Protein 5VGB (pdb70)

Sequence (225 aa):
AAEIEKRQEENRKDREKAAAKFREYFPNFVGEPKSKKDILKLRRLYEQQHGKCCLYSGKKEINLGRLNEKGYVEIDHALPFSRTWDDSFNNKVLVLGSEENQNKGNQTPYEYFNGKDNSREWQEFKARVEETSRFPRSSKKQRILLQANKTYKIGKNAGYDGCGLCLAAISENEAIKVKYLRDICPDYDGDDKKAEDWLRWGTDSRVKAAALLEMEEQQYAYTSVGMASCWEEFVEEL

Nearest PDB structures (foldseek):
  5vgb-assembly1_A  TM=1.007E+00  e=1.551E-25  Neisseria meningitidis
  6je4-assembly3_K  TM=9.082E-01  e=2.690E-21  Neisseria meningitidis 8013
  6je4-assembly4_O  TM=9.057E-01  e=3.422E-21  Neisseria meningitidis 8013
  6j9n-assembly1_A  TM=8.783E-01  e=8.974E-21  Neisseria meningitidis
  8hnt-assembly1_A  TM=9.310E-01  e=1.316E-17  Haemophilus parainfluenzae

B-factor: mean 30.35, std 19.1, range [12.03, 138.02]

Structure (mmCIF, N/CA/C/O backbone):
data_5VGB
#
_entry.id   5VGB
#
_cell.length_a   46.164
_cell.length_b   60.487
_cell.length_c   77.320
_cell.angle_alpha   90.000
_cell.angle_beta   90.000
_cell.angle_gamma   90.000
#
_symmetry.space_group_name_H-M   'P 21 21 21'
#
loop_
_entity.id
_entity.type
_entity.pdbx_description
1 polymer 'CRISPR-associated endonuclease Cas9'
2 polymer 'Anti-CRISPR protein (AcrIIC1)'
3 non-polymer GLYCEROL
4 non-polymer 'SULFATE ION'
5 water water
#
loop_
_atom_site.group_PDB
_atom_site.id
_atom_site.type_symbol
_atom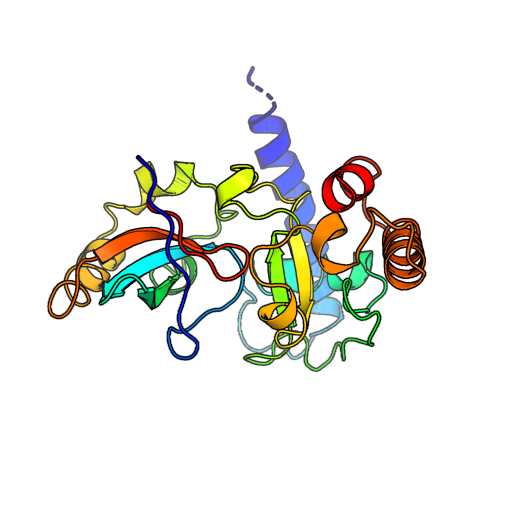_site.label_atom_id
_atom_site.label_alt_id
_atom_site.label_comp_id
_atom_site.label_asym_id
_atom_site.label_entity_id
_atom_site.label_seq_id
_atom_site.pdbx_PDB_ins_code
_atom_site.Cartn_x
_atom_site.Cartn_y
_atom_site.Cartn_z
_atom_site.occupancy
_atom_site.B_iso_or_equiv
_atom_site.auth_seq_id
_atom_site.auth_comp_id
_atom_site.auth_asym_id
_atom_site.auth_atom_id
_atom_site.pdbx_PDB_model_num
ATOM 1 N N . ALA A 1 2 ? 14.469 5.041 2.468 1.00 35.34 2 ALA A N 1
ATOM 2 C CA . ALA A 1 2 ? 15.915 5.213 2.508 1.00 53.12 2 ALA A CA 1
ATOM 3 C C . ALA A 1 2 ? 16.273 6.202 3.598 1.00 82.66 2 ALA A C 1
ATOM 4 O O . ALA A 1 2 ? 15.479 7.079 3.937 1.00 52.42 2 ALA A O 1
ATOM 6 N N . ALA A 1 3 ? 17.477 6.058 4.136 1.00 64.01 3 ALA A N 1
ATOM 7 C CA . ALA A 1 3 ? 17.915 6.857 5.275 1.00 97.98 3 ALA A CA 1
ATOM 8 C C . ALA A 1 3 ? 17.697 8.339 5.075 1.00 84.43 3 ALA A C 1
ATOM 9 O O . ALA A 1 3 ? 18.633 9.132 5.131 1.00 50.46 3 ALA A O 1
ATOM 11 N N . GLU A 1 5 ? 17.178 10.356 8.249 1.00 52.91 5 GLU A N 1
ATOM 12 C CA . GLU A 1 5 ? 17.362 11.764 8.616 1.00 50.00 5 GLU A CA 1
ATOM 13 C C . GLU A 1 5 ? 18.643 12.363 8.007 1.00 93.97 5 GLU A C 1
ATOM 14 O O . GLU A 1 5 ? 18.705 13.574 7.791 1.00 91.61 5 GLU A O 1
ATOM 20 N N . ILE A 1 6 ? 19.646 11.524 7.706 1.00 77.03 6 ILE A N 1
ATOM 21 C CA . ILE A 1 6 ? 20.906 12.043 7.164 1.00 59.09 6 ILE A CA 1
ATOM 22 C C . ILE A 1 6 ? 20.697 12.653 5.785 1.00 86.25 6 ILE A C 1
ATOM 23 O O . ILE A 1 6 ? 21.161 13.766 5.505 1.00 73.52 6 ILE A O 1
ATOM 28 N N . GLU A 1 7 ? 20.035 11.914 4.891 1.00 110.78 7 GLU A N 1
ATOM 29 C CA . GLU A 1 7 ? 19.765 12.424 3.551 1.00 117.31 7 GLU A CA 1
ATOM 30 C C . GLU A 1 7 ? 19.018 13.750 3.622 1.00 105.02 7 GLU A C 1
ATOM 31 O O . GLU A 1 7 ? 19.415 14.732 2.993 1.00 103.38 7 GLU A O 1
ATOM 37 N N . LYS A 1 8 ? 17.955 13.806 4.420 1.00 95.56 8 LYS A N 1
ATOM 38 C CA . LYS A 1 8 ? 17.220 15.055 4.612 1.00 66.59 8 LYS A CA 1
ATOM 39 C C . LYS A 1 8 ? 18.123 16.131 5.191 1.00 75.85 8 LYS A C 1
ATOM 40 O O . LYS A 1 8 ? 18.116 17.271 4.721 1.00 61.56 8 LYS A O 1
ATOM 46 N N . ARG A 1 9 ? 18.932 15.782 6.196 1.00 88.94 9 ARG A N 1
ATOM 47 C CA . ARG A 1 9 ? 19.901 16.738 6.725 1.00 86.13 9 ARG A CA 1
ATOM 48 C C . ARG A 1 9 ? 20.821 17.244 5.619 1.00 77.51 9 ARG A C 1
ATOM 49 O O . ARG A 1 9 ? 20.848 18.440 5.320 1.00 82.60 9 ARG A O 1
ATOM 57 N N . GLN A 1 10 ? 21.557 16.331 4.972 1.00 70.67 10 GLN A N 1
ATOM 58 C CA . GLN A 1 10 ? 22.496 16.720 3.919 1.00 37.00 10 GLN A CA 1
ATOM 59 C C . GLN A 1 10 ? 21.815 17.522 2.809 1.00 89.45 10 GLN A C 1
ATOM 60 O O . GLN A 1 10 ? 22.398 18.477 2.282 1.00 81.39 10 GLN A O 1
ATOM 66 N N . GLU A 1 11 ? 20.587 17.149 2.437 1.00 109.07 11 GLU A N 1
ATOM 67 C CA . GLU A 1 11 ? 19.879 17.857 1.370 1.00 72.41 11 GLU A CA 1
ATOM 68 C C . GLU A 1 11 ? 19.348 19.206 1.844 1.00 96.44 11 GLU A C 1
ATOM 69 O O . GLU A 1 11 ? 19.592 20.238 1.211 1.00 85.24 11 GLU A O 1
ATOM 75 N N . GLU A 1 12 ? 18.587 19.212 2.943 1.00 107.68 12 GLU A N 1
ATOM 76 C CA . GLU A 1 12 ? 18.113 20.477 3.497 1.00 68.03 12 GLU A CA 1
ATOM 77 C C . GLU A 1 12 ? 19.282 21.368 3.890 1.00 94.35 12 GLU A C 1
ATOM 78 O O . GLU A 1 12 ? 19.221 22.592 3.726 1.00 74.85 12 GLU A O 1
ATOM 84 N N . ASN A 1 13 ? 20.357 20.773 4.422 1.00 58.65 13 ASN A N 1
ATOM 85 C CA . ASN A 1 13 ? 21.544 21.566 4.725 1.00 95.89 13 ASN A CA 1
ATOM 86 C C . ASN A 1 13 ? 22.202 22.072 3.454 1.00 104.78 13 ASN A C 1
ATOM 87 O O . ASN A 1 13 ? 22.711 23.197 3.425 1.00 80.70 13 ASN A O 1
ATOM 92 N N . ARG A 1 14 ? 22.210 21.265 2.391 1.00 83.04 14 ARG A N 1
ATOM 93 C CA . ARG A 1 14 ? 22.485 21.844 1.085 1.00 57.26 14 ARG A CA 1
ATOM 94 C C . ARG A 1 14 ? 21.535 23.010 0.858 1.00 82.39 14 ARG A C 1
ATOM 95 O O . ARG A 1 14 ? 21.964 24.160 0.760 1.00 73.65 14 ARG A O 1
ATOM 103 N N . LYS A 1 15 ? 20.228 22.743 0.916 1.00 92.59 15 LYS A N 1
ATOM 104 C CA . LYS A 1 15 ? 19.206 23.761 0.678 1.00 82.14 15 LYS A CA 1
ATOM 105 C C . LYS A 1 15 ? 19.071 24.808 1.786 1.00 92.59 15 LYS A C 1
ATOM 106 O O . LYS A 1 15 ? 17.985 25.362 1.990 1.00 95.46 15 LYS A O 1
ATOM 112 N N . ASP A 1 16 ? 20.158 25.106 2.495 1.00 92.27 16 ASP A N 1
ATOM 113 C CA . ASP A 1 16 ? 20.217 26.285 3.352 1.00 38.12 16 ASP A CA 1
ATOM 114 C C . ASP A 1 16 ? 21.480 27.104 3.123 1.00 77.76 16 ASP A C 1
ATOM 115 O O . ASP A 1 16 ? 21.523 28.272 3.530 1.00 46.92 16 ASP A O 1
ATOM 120 N N . ARG A 1 17 ? 22.492 26.546 2.456 1.00 44.30 17 ARG A N 1
ATOM 121 C CA . ARG A 1 17 ? 23.749 27.252 2.234 1.00 85.81 17 ARG A CA 1
ATOM 122 C C . ARG A 1 17 ? 23.712 28.197 1.032 1.00 70.77 17 ARG A C 1
ATOM 123 O O . ARG A 1 17 ? 24.324 29.266 1.081 1.00 53.15 17 ARG A O 1
ATOM 131 N N . GLU A 1 18 ? 23.035 27.828 -0.060 1.00 70.70 18 GLU A N 1
ATOM 132 C CA . GLU A 1 18 ? 22.829 28.787 -1.147 1.00 70.25 18 GLU A CA 1
ATOM 133 C C . GLU A 1 18 ? 22.056 29.997 -0.644 1.00 66.56 18 GLU A C 1
ATOM 134 O O . GLU A 1 18 ? 22.341 31.133 -1.039 1.00 66.27 18 GLU A O 1
ATOM 140 N N . LYS A 1 19 ? 21.069 29.773 0.231 1.00 63.16 19 LYS A N 1
ATOM 141 C CA . LYS A 1 19 ? 20.308 30.879 0.798 1.00 59.54 19 LYS A CA 1
ATOM 142 C C . LYS A 1 19 ? 21.226 31.803 1.580 1.00 55.41 19 LYS A C 1
ATOM 143 O O . LYS A 1 19 ? 21.192 33.025 1.406 1.00 55.58 19 LYS A O 1
ATOM 149 N N . ALA A 1 20 ? 22.071 31.229 2.437 1.00 50.34 20 ALA A N 1
ATOM 150 C CA . ALA A 1 20 ? 22.987 32.044 3.224 1.00 46.77 20 ALA A CA 1
ATOM 151 C C . ALA A 1 20 ? 24.127 32.598 2.373 1.00 44.75 20 ALA A C 1
ATOM 152 O O . ALA A 1 20 ? 24.607 33.708 2.634 1.00 43.40 20 ALA A O 1
ATOM 154 N N . ALA A 1 21 ? 24.568 31.855 1.352 1.00 43.42 21 ALA A N 1
ATOM 155 C CA . ALA A 1 21 ? 25.572 32.391 0.438 1.00 42.37 21 ALA A CA 1
ATOM 156 C C . ALA A 1 21 ? 25.016 33.572 -0.341 1.00 41.75 21 ALA A C 1
ATOM 157 O O . ALA A 1 21 ? 25.733 34.543 -0.613 1.00 41.07 21 ALA A O 1
ATOM 159 N N . ALA A 1 22 ? 23.736 33.505 -0.709 1.00 41.38 22 ALA A N 1
ATOM 160 C CA . ALA A 1 22 ? 23.123 34.593 -1.461 1.00 41.26 22 ALA A CA 1
ATOM 161 C C . ALA A 1 22 ? 23.030 35.861 -0.623 1.00 42.24 22 ALA A C 1
ATOM 162 O O . ALA A 1 22 ? 23.222 36.968 -1.141 1.00 41.68 22 ALA A O 1
ATOM 164 N N . LYS A 1 23 ? 22.741 35.722 0.673 1.00 42.42 23 LYS A N 1
ATOM 165 C CA . LYS A 1 23 ? 22.693 36.889 1.545 1.00 43.95 23 LYS A CA 1
ATOM 166 C C . LYS A 1 23 ? 24.082 37.461 1.781 1.00 41.77 23 LYS A C 1
ATOM 167 O O . LYS A 1 23 ? 24.241 38.682 1.909 1.00 41.90 23 LYS A O 1
ATOM 173 N N . PHE A 1 24 ? 25.100 36.597 1.851 1.00 37.69 24 PHE A N 1
ATOM 174 C CA . PHE A 1 24 ? 26.456 37.093 2.064 1.00 37.92 24 PHE A CA 1
ATOM 175 C C . PHE A 1 24 ? 26.900 37.977 0.910 1.00 40.82 24 PHE A C 1
ATOM 176 O O . PHE A 1 24 ? 27.501 39.038 1.127 1.00 40.50 24 PHE A O 1
ATOM 184 N N . ARG A 1 25 ? 26.604 37.558 -0.323 1.00 42.17 25 ARG A N 1
ATOM 185 C CA . ARG A 1 25 ? 26.894 38.390 -1.485 1.00 45.17 25 ARG A CA 1
ATOM 186 C C . ARG A 1 25 ? 26.152 39.716 -1.407 1.00 47.78 25 ARG A C 1
ATOM 187 O O . ARG A 1 25 ? 26.678 40.755 -1.819 1.00 49.32 25 ARG A O 1
ATOM 195 N N . GLU A 1 26 ? 24.926 39.698 -0.883 1.00 48.38 26 GLU A N 1
ATOM 196 C CA . GLU A 1 26 ? 24.141 40.923 -0.784 1.00 49.64 26 GLU A CA 1
ATOM 197 C C . GLU A 1 26 ? 24.774 41.908 0.192 1.00 48.46 26 GLU A C 1
ATOM 198 O O . GLU A 1 26 ? 24.903 43.100 -0.110 1.00 47.43 26 GLU A O 1
ATOM 204 N N . TYR A 1 27 ? 25.188 41.427 1.367 1.00 47.33 27 TYR A N 1
ATOM 205 C CA . TYR A 1 27 ? 25.725 42.315 2.390 1.00 47.22 27 TYR A CA 1
ATOM 206 C C . TYR A 1 27 ? 27.212 42.599 2.238 1.00 45.75 27 TYR A C 1
ATOM 207 O O . TYR A 1 27 ? 27.691 43.610 2.762 1.00 46.77 27 TYR A O 1
ATOM 216 N N . PHE A 1 28 ? 27.951 41.754 1.530 1.00 43.39 28 PHE A N 1
ATOM 217 C CA . PHE A 1 28 ? 29.367 41.992 1.255 1.00 42.04 28 PHE A CA 1
ATOM 218 C C . PHE A 1 28 ? 29.618 41.911 -0.248 1.00 46.18 28 PHE A C 1
ATOM 219 O O . PHE A 1 28 ? 30.347 41.038 -0.725 1.00 46.10 28 PHE A O 1
ATOM 227 N N . PRO A 1 29 ? 29.019 42.821 -1.030 1.00 50.55 29 PRO A N 1
ATOM 228 C CA . PRO A 1 29 ? 29.180 42.756 -2.491 1.00 52.84 29 PRO A CA 1
ATOM 229 C C . PRO A 1 29 ? 30.568 43.133 -2.968 1.00 54.13 29 PRO A C 1
ATOM 230 O O . PRO A 1 29 ? 30.868 42.941 -4.155 1.00 54.84 29 PRO A O 1
ATOM 234 N N . ASN A 1 30 ? 31.418 43.671 -2.095 1.00 54.45 30 ASN A N 1
ATOM 235 C CA . ASN A 1 30 ? 32.814 43.922 -2.424 1.00 54.15 30 ASN A CA 1
ATOM 236 C C . ASN A 1 30 ? 33.756 42.959 -1.716 1.00 51.54 30 ASN A C 1
ATOM 237 O O . ASN A 1 30 ? 34.965 43.211 -1.670 1.00 49.95 30 ASN A O 1
ATOM 242 N N . PHE A 1 31 ? 33.231 41.872 -1.153 1.00 50.29 31 PHE A N 1
ATOM 243 C CA . PHE A 1 31 ? 34.085 40.844 -0.575 1.00 49.58 31 PHE A CA 1
ATOM 244 C C . PHE A 1 31 ? 35.056 40.330 -1.631 1.00 49.23 31 PHE A C 1
ATOM 245 O O . PHE A 1 31 ? 34.690 40.142 -2.792 1.00 49.69 31 PHE A O 1
ATOM 253 N N . VAL A 1 32 ? 36.304 40.116 -1.225 1.00 49.18 32 VAL A N 1
ATOM 254 C CA . VAL A 1 32 ? 37.362 39.666 -2.125 1.00 50.65 32 VAL A CA 1
ATOM 255 C C . VAL A 1 32 ? 37.509 38.157 -1.983 1.00 49.81 32 VAL A C 1
ATOM 256 O O . VAL A 1 32 ? 37.651 37.642 -0.867 1.00 50.74 32 VAL A O 1
ATOM 260 N N . GLY A 1 33 ? 37.456 37.446 -3.107 1.00 48.77 33 GLY A N 1
ATOM 261 C CA . GLY A 1 33 ? 37.545 35.998 -3.092 1.00 47.91 33 GLY A CA 1
ATOM 262 C C . GLY A 1 33 ? 36.198 35.338 -2.846 1.00 47.18 33 GLY A C 1
ATOM 263 O O . GLY A 1 33 ? 35.135 35.956 -2.960 1.00 47.01 33 GLY A O 1
ATOM 264 N N . GLU A 1 34 ? 36.252 34.048 -2.510 1.00 46.81 34 GLU A N 1
ATOM 265 C CA . GLU A 1 34 ? 35.055 33.300 -2.161 1.00 47.27 34 GLU A CA 1
ATOM 266 C C . GLU A 1 34 ? 34.968 33.160 -0.656 1.00 45.60 34 GLU A C 1
ATOM 267 O O . GLU A 1 34 ? 35.946 32.744 -0.021 1.00 43.74 34 GLU A O 1
ATOM 273 N N . PRO A 1 35 ? 33.822 33.473 -0.060 1.00 44.41 35 PRO A N 1
ATOM 274 C CA . PRO A 1 35 ? 33.660 33.256 1.379 1.00 44.88 35 PRO A CA 1
ATOM 275 C C . PRO A 1 35 ? 33.641 31.770 1.695 1.00 45.97 35 PRO A C 1
ATOM 276 O O . PRO A 1 35 ? 33.255 30.940 0.869 1.00 46.08 35 PRO A O 1
ATOM 280 N N . LYS A 1 36 ? 34.089 31.440 2.900 1.00 47.45 36 LYS A N 1
ATOM 281 C CA . LYS A 1 36 ? 34.072 30.067 3.379 1.00 47.55 36 LYS A CA 1
ATOM 282 C C . LYS A 1 36 ? 32.849 29.838 4.256 1.00 45.82 36 LYS A C 1
ATOM 283 O O . LYS A 1 36 ? 32.101 30.764 4.576 1.00 45.03 36 LYS A O 1
ATOM 289 N N . SER A 1 37 ? 32.651 28.575 4.642 1.00 44.65 37 SER A N 1
ATOM 290 C CA . SER A 1 37 ? 31.439 28.205 5.370 1.00 44.58 37 SER A CA 1
ATOM 291 C C . SER A 1 37 ? 31.328 28.953 6.696 1.00 40.03 37 SER A C 1
ATOM 292 O O . SER A 1 37 ? 30.226 29.329 7.118 1.00 40.01 37 SER A O 1
ATOM 295 N N . LYS A 1 38 ? 32.460 29.181 7.367 1.00 35.59 38 LYS A N 1
ATOM 296 C CA A LYS A 1 38 ? 32.432 29.904 8.634 0.65 33.70 38 LYS A CA 1
ATOM 297 C CA B LYS A 1 38 ? 32.440 29.908 8.631 0.35 34.00 38 LYS A CA 1
ATOM 298 C C . LYS A 1 38 ? 31.934 31.333 8.442 1.00 32.21 38 LYS A C 1
ATOM 299 O O . LYS A 1 38 ? 31.170 31.848 9.268 1.00 28.33 38 LYS A O 1
ATOM 310 N N . ASP A 1 39 ? 32.355 31.990 7.359 1.00 31.59 39 ASP A N 1
ATOM 311 C CA . ASP A 1 39 ? 31.866 33.339 7.081 1.00 31.90 39 ASP A CA 1
ATOM 312 C C . ASP A 1 39 ? 30.369 33.325 6.814 1.00 30.77 39 ASP A C 1
ATOM 313 O O . ASP A 1 39 ? 29.625 34.183 7.311 1.00 28.57 39 ASP A O 1
ATOM 318 N N . ILE A 1 40 ? 29.915 32.349 6.028 1.00 31.02 40 ILE A N 1
ATOM 319 C CA . ILE A 1 40 ? 28.503 32.226 5.692 1.00 30.92 40 ILE A CA 1
ATOM 320 C C . ILE A 1 40 ? 27.677 32.006 6.948 1.00 28.73 40 ILE A C 1
ATOM 321 O O . ILE A 1 40 ? 26.616 32.621 7.138 1.00 28.13 40 ILE A O 1
ATOM 326 N N . LEU A 1 41 ? 28.156 31.127 7.830 1.00 26.41 41 LEU A N 1
ATOM 327 C CA . LEU A 1 41 ? 27.408 30.793 9.034 1.00 26.01 41 LEU A CA 1
ATOM 328 C C . LEU A 1 41 ? 27.417 31.935 10.037 1.00 21.44 41 LEU A C 1
ATOM 329 O O . LEU A 1 41 ? 26.428 32.133 10.753 1.00 20.81 41 LEU A O 1
ATOM 334 N N . LYS A 1 42 ? 28.521 32.681 10.121 1.00 20.31 42 LYS A N 1
ATOM 335 C CA . LYS A 1 42 ? 28.519 33.868 10.968 1.00 17.83 42 LYS A CA 1
ATOM 336 C C . LYS A 1 42 ? 27.375 34.800 10.587 1.00 17.63 42 LYS A C 1
ATOM 337 O O . LYS A 1 42 ? 26.677 35.322 11.461 1.00 17.94 42 LYS A O 1
ATOM 343 N N . LEU A 1 43 ? 27.146 34.995 9.284 1.00 17.05 43 LEU A N 1
ATOM 344 C CA . LEU A 1 43 ? 26.075 35.893 8.853 1.00 17.72 43 LEU A CA 1
ATOM 345 C C . LEU A 1 43 ? 24.697 35.323 9.184 1.00 18.57 43 LEU A C 1
ATOM 346 O O . LEU A 1 43 ? 23.795 36.060 9.595 1.00 18.92 43 LEU A O 1
ATOM 351 N N A ARG A 1 44 ? 24.516 34.015 8.997 0.58 18.77 44 ARG A N 1
ATOM 352 N N B ARG A 1 44 ? 24.515 34.011 9.017 0.42 19.66 44 ARG A N 1
ATOM 353 C CA A ARG A 1 44 ? 23.250 33.378 9.350 0.58 19.58 44 ARG A CA 1
ATOM 354 C CA B ARG A 1 44 ? 23.227 33.406 9.351 0.42 20.87 44 ARG A CA 1
ATOM 355 C C A ARG A 1 44 ? 22.911 33.598 10.820 0.58 18.10 44 ARG A C 1
ATOM 356 C C B ARG A 1 44 ? 22.898 33.578 10.830 0.42 18.93 44 ARG A C 1
ATOM 357 O O A ARG A 1 44 ? 21.779 33.966 11.163 0.58 17.26 44 ARG A O 1
ATOM 358 O O B ARG A 1 44 ? 21.756 33.897 11.187 0.42 18.54 44 ARG A O 1
ATOM 373 N N . LEU A 1 45 ? 23.888 33.378 11.706 1.00 16.90 45 LEU A N 1
ATOM 374 C CA . LEU A 1 45 ? 23.653 33.552 13.136 1.00 15.86 45 LEU A CA 1
ATOM 375 C C . LEU A 1 45 ? 23.471 35.023 13.487 1.00 14.52 45 LEU A C 1
ATOM 376 O O . LEU A 1 45 ? 22.655 35.362 14.352 1.00 14.72 45 LEU A O 1
ATOM 381 N N . TYR A 1 46 ? 24.235 35.909 12.839 1.00 14.99 46 TYR A N 1
ATOM 382 C CA . TYR A 1 46 ? 24.025 37.344 13.001 1.00 14.20 46 TYR A CA 1
ATOM 383 C C . TYR A 1 46 ? 22.564 37.696 12.756 1.00 15.45 46 TYR A C 1
ATOM 384 O O . TYR A 1 46 ? 21.935 38.410 13.546 1.00 16.09 46 TYR A O 1
ATOM 393 N N . GLU A 1 47 ? 22.007 37.196 11.655 1.00 16.48 47 GLU A N 1
ATOM 394 C CA . GLU A 1 47 ? 20.631 37.537 11.315 1.00 18.23 47 GLU A CA 1
ATOM 395 C C . GLU A 1 47 ? 19.653 36.960 12.328 1.00 17.31 47 GLU A C 1
ATOM 396 O O . GLU A 1 47 ? 18.713 37.642 12.752 1.00 17.25 47 GLU A O 1
ATOM 402 N N . GLN A 1 48 ? 19.868 35.712 12.750 1.00 15.64 48 GLN A N 1
ATOM 403 C CA . GLN A 1 48 ? 18.934 35.107 13.695 1.00 16.59 48 GLN A CA 1
ATOM 404 C C . GLN A 1 48 ? 19.003 35.763 15.064 1.00 15.69 48 GLN A C 1
ATOM 405 O O . GLN A 1 48 ? 18.018 35.737 15.813 1.00 15.55 48 GLN A O 1
ATOM 411 N N . GLN A 1 49 ? 20.147 36.347 15.410 1.00 13.30 49 GLN A N 1
ATOM 412 C CA . GLN A 1 49 ? 20.329 37.013 16.689 1.00 13.69 49 GLN A CA 1
ATOM 413 C C . GLN A 1 49 ? 20.021 38.497 16.608 1.00 12.95 49 GLN A C 1
ATOM 414 O O . GLN A 1 49 ? 20.324 39.235 17.550 1.00 13.89 49 GLN A O 1
ATOM 420 N N . HIS A 1 50 ? 19.422 38.945 15.507 1.00 13.24 50 HIS A N 1
ATOM 421 C CA . HIS A 1 50 ? 19.063 40.351 15.327 1.00 15.08 50 HIS A CA 1
ATOM 422 C C . HIS A 1 50 ? 20.280 41.262 15.428 1.00 14.80 50 HIS A C 1
ATOM 423 O O . HIS A 1 50 ? 20.184 42.385 15.941 1.00 16.22 50 HIS A O 1
ATOM 430 N N . GLY A 1 51 ? 21.427 40.776 14.956 1.00 15.90 51 GLY A N 1
ATOM 431 C CA . GLY A 1 51 ? 22.626 41.592 14.894 1.00 14.48 51 GLY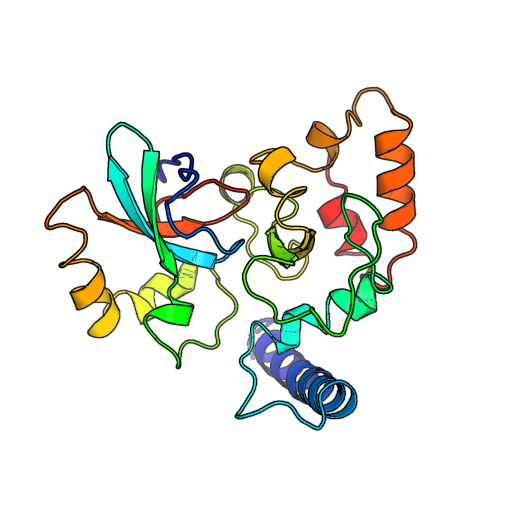 A CA 1
ATOM 432 C C . GLY A 1 51 ? 23.281 41.879 16.226 1.00 16.48 51 GLY A C 1
ATOM 433 O O . GLY A 1 51 ? 24.031 42.859 16.342 1.00 16.72 51 GLY A O 1
ATOM 434 N N . LYS A 1 52 ? 23.029 41.048 17.234 1.00 16.85 52 LYS A N 1
ATOM 435 C CA . LYS A 1 52 ? 23.544 41.263 18.575 1.00 15.62 52 LYS A CA 1
ATOM 436 C C . LYS A 1 52 ? 24.280 40.027 19.066 1.00 16.07 52 LYS A C 1
ATOM 437 O O . LYS A 1 52 ? 23.917 38.891 18.735 1.00 16.64 52 LYS A O 1
ATOM 443 N N . CYS A 1 53 ? 25.289 40.263 19.899 1.00 16.48 53 CYS A N 1
ATOM 444 C CA A CYS A 1 53 ? 25.979 39.186 20.600 0.70 18.33 53 CYS A CA 1
ATOM 445 C CA B CYS A 1 53 ? 25.961 39.157 20.553 0.30 18.61 53 CYS A CA 1
ATOM 446 C C . CYS A 1 53 ? 25.017 38.542 21.582 1.00 18.83 53 CYS A C 1
ATOM 447 O O . CYS A 1 53 ? 24.349 39.248 22.344 1.00 20.15 53 CYS A O 1
ATOM 452 N N . LEU A 1 54 ? 24.946 37.211 21.576 1.00 19.80 54 LEU A N 1
ATOM 453 C CA . LEU A 1 54 ? 23.923 36.543 22.373 1.00 21.34 54 LEU A CA 1
ATOM 454 C C . LEU A 1 54 ? 24.161 36.732 23.864 1.00 22.22 54 LEU A C 1
ATOM 455 O O . LEU A 1 54 ? 23.207 36.913 24.630 1.00 22.22 54 LEU A O 1
ATOM 460 N N . TYR A 1 55 ? 25.421 36.692 24.294 1.00 20.79 55 TYR A N 1
ATOM 461 C CA . TYR A 1 55 ? 25.691 36.730 25.724 1.00 19.55 55 TYR A CA 1
ATOM 462 C C . TYR A 1 55 ? 25.600 38.139 26.274 1.00 22.03 55 TYR A C 1
ATOM 463 O O . TYR A 1 55 ? 25.069 38.333 27.365 1.00 23.23 55 TYR A O 1
ATOM 472 N N . SER A 1 56 ? 26.100 39.132 25.542 1.00 21.86 56 SER A N 1
ATOM 473 C CA . SER A 1 56 ? 26.161 40.484 26.074 1.00 23.75 56 SER A CA 1
ATOM 474 C C . SER A 1 56 ? 25.039 41.386 25.593 1.00 25.62 56 SER A C 1
ATOM 475 O O . SER A 1 56 ? 24.834 42.452 26.185 1.00 28.12 56 SER A O 1
ATOM 478 N N . GLY A 1 57 ? 24.333 41.010 24.525 1.00 22.98 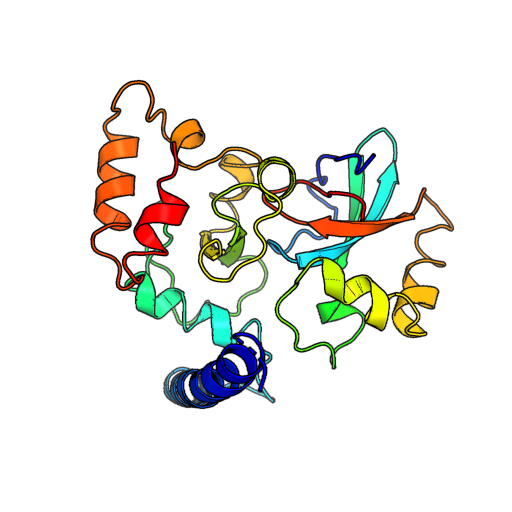57 GLY A N 1
ATOM 479 C CA . GLY A 1 57 ? 23.368 41.900 23.913 1.00 21.96 57 GLY A CA 1
ATOM 480 C C . GLY A 1 57 ? 23.977 43.062 23.160 1.00 20.16 57 GLY A C 1
ATOM 481 O O . GLY A 1 57 ? 23.235 43.923 22.668 1.00 22.08 57 GLY A O 1
ATOM 482 N N A LYS A 1 58 ? 25.297 43.113 23.040 0.49 20.77 58 LYS A N 1
ATOM 483 N N B LYS A 1 58 ? 25.301 43.122 23.061 0.51 20.71 58 LYS A N 1
ATOM 484 C CA A LYS A 1 58 ? 25.948 44.228 22.378 0.49 20.17 58 LYS A CA 1
ATOM 485 C CA B LYS A 1 58 ? 25.952 44.225 22.376 0.51 20.23 58 LYS A CA 1
ATOM 486 C C A LYS A 1 58 ? 25.837 44.101 20.864 0.49 18.64 58 LYS A C 1
ATOM 487 C C B LYS A 1 58 ? 25.776 44.103 20.869 0.51 18.88 58 LYS A C 1
ATOM 488 O O A LYS A 1 58 ? 25.801 43.002 20.309 0.49 19.87 58 LYS A O 1
ATOM 489 O O B LYS A 1 58 ? 25.640 43.009 20.320 0.51 20.13 58 LYS A O 1
ATOM 500 N N . GLU A 1 59 ? 25.774 45.251 20.198 1.00 17.70 59 GLU A N 1
ATOM 501 C CA . GLU A 1 59 ? 25.589 45.276 18.753 1.00 19.32 59 GLU A CA 1
ATOM 502 C C . GLU A 1 59 ? 26.838 44.783 18.038 1.00 19.68 59 GLU A C 1
ATOM 503 O O . GLU A 1 59 ? 27.953 45.235 18.321 1.00 23.16 59 GLU A O 1
ATOM 509 N N . ILE A 1 60 ? 26.650 43.863 17.099 1.00 18.45 60 ILE A N 1
ATOM 510 C CA . ILE A 1 60 ? 27.727 43.409 16.231 1.00 18.94 60 ILE A CA 1
ATOM 511 C C . ILE A 1 60 ? 27.749 44.307 15.009 1.00 19.13 60 ILE A C 1
ATOM 512 O O . ILE A 1 60 ? 26.743 44.428 14.299 1.00 21.67 60 ILE A O 1
ATOM 517 N N . ASN A 1 61 ? 28.897 44.927 14.758 1.00 19.72 61 ASN A N 1
ATOM 518 C CA . ASN A 1 61 ? 29.080 45.724 13.556 1.00 19.30 61 ASN A CA 1
ATOM 519 C C . ASN A 1 61 ? 29.168 44.776 12.368 1.00 19.80 61 ASN A C 1
ATOM 520 O O . ASN A 1 61 ? 30.143 44.027 12.230 1.00 20.05 61 ASN A O 1
ATOM 525 N N . LEU A 1 62 ? 28.145 44.803 11.512 1.00 20.88 62 LEU A N 1
ATOM 526 C CA . LEU A 1 62 ? 28.110 43.892 10.376 1.00 21.00 62 LEU A CA 1
ATOM 527 C C . LEU A 1 62 ? 29.342 44.063 9.501 1.00 21.87 62 LEU A C 1
ATOM 528 O O . LEU A 1 62 ? 29.888 43.081 8.986 1.00 22.64 62 LEU A O 1
ATOM 533 N N . GLY A 1 63 ? 29.811 45.304 9.342 1.00 22.70 63 GLY A N 1
ATOM 534 C CA . GLY A 1 63 ? 31.012 45.555 8.567 1.00 23.36 63 GLY A CA 1
ATOM 535 C C . GLY A 1 63 ? 32.258 44.890 9.116 1.00 24.59 63 GLY A C 1
ATOM 536 O O . GLY A 1 63 ? 33.218 44.690 8.367 1.00 26.51 63 GLY A O 1
ATOM 537 N N . ARG A 1 64 ? 32.272 44.554 10.406 1.00 21.42 64 ARG A N 1
ATOM 538 C CA . ARG A 1 64 ? 33.402 43.885 11.039 1.00 19.87 64 ARG A CA 1
ATOM 539 C C . ARG A 1 64 ? 33.156 42.396 11.231 1.00 19.63 64 ARG A C 1
ATOM 540 O O . ARG A 1 64 ? 33.941 41.734 11.915 1.00 19.15 64 ARG A O 1
ATOM 548 N N . LEU A 1 65 ? 32.093 41.857 10.622 1.00 19.42 65 LEU A N 1
ATOM 549 C CA . LEU A 1 65 ? 31.686 40.477 10.873 1.00 18.72 65 LEU A CA 1
ATOM 550 C C . LEU A 1 65 ? 32.824 39.497 10.632 1.00 20.92 65 LEU A C 1
ATOM 551 O O . LEU A 1 65 ? 32.971 38.510 11.363 1.00 22.09 65 LEU A O 1
ATOM 556 N N . ASN A 1 66 ? 33.642 39.753 9.612 1.00 23.37 66 ASN A N 1
ATOM 557 C CA . ASN A 1 66 ? 34.713 38.842 9.226 1.00 26.35 66 ASN A CA 1
ATOM 558 C C . ASN A 1 66 ? 36.076 39.302 9.726 1.00 26.14 66 ASN A C 1
ATOM 559 O O . ASN A 1 66 ? 37.104 38.849 9.214 1.00 26.64 66 ASN A O 1
ATOM 564 N N . GLU A 1 67 ? 36.099 40.194 10.715 1.00 25.94 67 GLU A N 1
ATOM 565 C CA . GLU A 1 67 ? 37.342 40.713 11.264 1.00 24.89 67 GLU A CA 1
ATOM 566 C C . GLU A 1 67 ? 37.949 39.709 12.234 1.00 25.89 67 GLU A C 1
ATOM 567 O O . GLU A 1 67 ? 37.243 39.099 13.043 1.00 24.60 67 GLU A O 1
ATOM 573 N N . LYS A 1 68 ? 39.268 39.548 12.151 1.00 26.84 68 LYS A N 1
ATOM 574 C CA . LYS A 1 68 ? 39.964 38.609 13.018 1.00 27.36 68 LYS A CA 1
ATOM 575 C C . LYS A 1 68 ? 39.746 38.980 14.481 1.00 26.20 68 LYS A C 1
ATOM 576 O O . LYS A 1 68 ? 39.945 40.133 14.879 1.00 26.46 68 LYS A O 1
ATOM 582 N N . GLY A 1 69 ? 39.308 38.003 15.275 1.00 25.59 69 GLY A N 1
ATOM 583 C CA . GLY A 1 69 ? 39.175 38.162 16.710 1.00 27.25 69 GLY A CA 1
ATOM 584 C C . GLY A 1 69 ? 37.922 38.864 17.190 1.00 28.59 69 GLY A C 1
ATOM 585 O O . GLY A 1 69 ? 37.727 38.979 18.408 1.00 32.74 69 GLY A O 1
ATOM 586 N N . TYR A 1 70 ? 37.060 39.326 16.288 1.00 20.91 70 TYR A N 1
ATOM 587 C CA . TYR A 1 70 ? 35.942 40.162 16.706 1.00 19.50 70 TYR A CA 1
ATOM 588 C C . TYR A 1 70 ? 34.800 39.318 17.266 1.00 20.56 70 TYR A C 1
ATOM 589 O O . TYR A 1 70 ? 34.451 39.424 18.449 1.00 22.91 70 TYR A O 1
ATOM 598 N N . VAL A 1 71 ? 34.206 38.464 16.437 1.00 17.44 71 VAL A N 1
ATOM 599 C CA . VAL A 1 71 ? 33.168 37.565 16.914 1.00 15.96 71 VAL A CA 1
ATOM 600 C C . VAL A 1 71 ? 33.565 36.137 16.564 1.00 16.26 71 VAL A C 1
ATOM 601 O O . VAL A 1 71 ? 34.352 35.886 15.647 1.00 17.73 71 VAL A O 1
ATOM 605 N N . GLU A 1 72 ? 33.038 35.200 17.339 1.00 15.07 72 GLU A N 1
ATOM 606 C CA . GLU A 1 72 ? 33.312 33.788 17.145 1.00 16.95 72 GLU A CA 1
ATOM 607 C C . GLU A 1 72 ? 32.009 33.011 17.168 1.00 15.70 72 GLU A C 1
ATOM 608 O O . GLU A 1 72 ? 31.038 33.407 17.817 1.00 15.22 72 GLU A O 1
ATOM 614 N N . ILE A 1 73 ? 32.004 31.889 16.475 1.00 14.38 73 ILE A N 1
ATOM 615 C CA . ILE A 1 73 ? 30.962 30.888 16.665 1.00 14.58 73 ILE A CA 1
ATOM 616 C C . ILE A 1 73 ? 31.476 29.918 17.716 1.00 14.27 73 ILE A C 1
ATOM 617 O O . ILE A 1 73 ? 32.605 29.430 17.613 1.00 15.50 73 ILE A O 1
ATOM 622 N N . ASP A 1 74 ? 30.674 29.664 18.746 1.00 13.29 74 ASP A N 1
ATOM 623 C CA . ASP A 1 74 ? 31.050 28.684 19.754 1.00 13.78 74 ASP A CA 1
ATOM 624 C C . ASP A 1 74 ? 29.809 27.923 20.187 1.00 13.61 74 ASP A C 1
ATOM 625 O O . ASP A 1 74 ? 28.681 28.247 19.792 1.00 13.42 74 ASP A O 1
ATOM 630 N N . HIS A 1 75 ? 30.028 26.887 20.990 1.00 14.89 75 HIS A N 1
ATOM 631 C CA . HIS A 1 75 ? 28.918 26.119 21.541 1.00 13.13 75 HIS A CA 1
ATOM 632 C C . HIS A 1 75 ? 28.334 26.843 22.751 1.00 13.43 75 HIS A C 1
ATOM 633 O O . HIS A 1 75 ? 29.063 27.443 23.544 1.00 16.52 75 HIS A O 1
ATOM 640 N N . ALA A 1 76 ? 27.003 26.813 22.877 1.00 12.11 76 ALA A N 1
ATOM 641 C CA . ALA A 1 76 ? 26.388 27.326 24.096 1.00 12.68 76 ALA A CA 1
ATOM 642 C C . ALA A 1 76 ? 26.640 26.380 25.261 1.00 13.32 76 ALA A C 1
ATOM 643 O O . ALA A 1 76 ? 27.113 26.795 26.326 1.00 15.44 76 ALA A O 1
ATOM 645 N N . LEU A 1 77 ? 26.314 25.086 25.076 1.00 13.34 77 LEU A N 1
ATOM 646 C CA . LEU A 1 77 ? 26.589 24.063 26.078 1.00 14.89 77 LEU A CA 1
ATOM 647 C C . LEU A 1 77 ? 27.939 23.427 25.774 1.00 14.13 77 LEU A C 1
ATOM 648 O O . LEU A 1 77 ? 28.150 22.965 24.646 1.00 14.55 77 LEU A O 1
ATOM 653 N N . PRO A 1 78 ? 28.868 23.392 26.732 1.00 15.21 78 PRO A N 1
ATOM 654 C CA . PRO A 1 78 ? 30.200 22.833 26.456 1.00 14.55 78 PRO A CA 1
ATOM 655 C C . PRO A 1 78 ? 30.147 21.417 25.889 1.00 13.85 78 PRO A C 1
ATOM 656 O O . PRO A 1 78 ? 29.449 20.541 26.408 1.00 14.41 78 PRO A O 1
ATOM 660 N N . PHE A 1 79 ? 30.892 21.200 24.803 1.00 13.97 79 PHE A N 1
ATOM 661 C CA . PHE A 1 79 ? 30.992 19.861 24.228 1.00 12.48 79 PHE A CA 1
ATOM 662 C C . PHE A 1 79 ? 31.509 18.855 25.246 1.00 12.36 79 PHE A C 1
ATOM 663 O O . PHE A 1 79 ? 31.060 17.700 25.272 1.00 14.61 79 PHE A O 1
ATOM 671 N N . SER A 1 80 ? 32.457 19.264 26.096 1.00 13.40 80 SER A N 1
ATOM 672 C CA . SER A 1 80 ? 33.014 18.316 27.062 1.00 15.62 80 SER A CA 1
ATOM 673 C C . SER A 1 80 ? 31.938 17.716 27.955 1.00 17.92 80 SER A C 1
ATOM 674 O O . SER A 1 80 ? 32.091 16.585 28.437 1.00 21.58 80 SER A O 1
ATOM 677 N N . ARG A 1 81 ? 30.848 18.446 28.189 1.00 17.87 81 ARG A N 1
ATOM 678 C CA . ARG A 1 81 ? 29.808 17.985 29.097 1.00 18.25 81 ARG A CA 1
ATOM 679 C C . ARG A 1 81 ? 28.590 17.427 28.388 1.00 17.43 81 ARG A C 1
ATOM 680 O O . ARG A 1 81 ? 27.768 16.763 29.032 1.00 22.07 81 ARG A O 1
ATOM 688 N N . THR A 1 82 ? 28.458 17.658 27.087 1.00 15.22 82 THR A N 1
ATOM 689 C CA . THR A 1 82 ? 27.252 17.279 26.367 1.00 14.39 82 THR A CA 1
ATOM 690 C C . THR A 1 82 ? 27.499 16.458 25.126 1.00 13.33 82 THR A C 1
ATOM 691 O O . THR A 1 82 ? 26.555 15.815 24.650 1.00 16.16 82 THR A O 1
ATOM 695 N N . TRP A 1 83 ? 28.699 16.502 24.549 1.00 14.40 83 TRP A N 1
ATOM 696 C CA . TRP A 1 83 ? 28.975 15.935 23.235 1.00 14.44 83 TRP A CA 1
ATOM 697 C C . TRP A 1 83 ? 28.093 16.525 22.144 1.00 14.04 83 TRP A C 1
ATOM 698 O O . TRP A 1 83 ? 27.940 15.927 21.077 1.00 16.42 83 TRP A O 1
ATOM 709 N N . ASP A 1 84 ? 27.527 17.712 22.380 1.00 13.38 84 ASP A N 1
ATOM 710 C CA . ASP A 1 84 ? 26.568 18.307 21.451 1.00 13.97 84 ASP A CA 1
ATOM 711 C C . ASP A 1 84 ? 27.335 19.204 20.486 1.00 15.66 84 ASP A C 1
ATOM 712 O O . ASP A 1 84 ? 27.756 20.316 20.844 1.00 14.95 84 ASP A O 1
ATOM 717 N N . ASP A 1 85 ? 27.520 18.713 19.256 1.00 15.36 85 ASP A N 1
ATOM 718 C CA . ASP A 1 85 ? 28.208 19.441 18.199 1.00 15.51 85 ASP A CA 1
ATOM 719 C C . ASP A 1 85 ? 27.245 19.963 17.141 1.00 15.65 85 ASP A C 1
ATOM 720 O O . ASP A 1 85 ? 27.679 20.331 16.043 1.00 17.29 85 ASP A O 1
ATOM 725 N N . SER A 1 86 ? 25.947 20.002 17.458 1.00 15.06 86 SER A N 1
ATOM 726 C CA . SER A 1 86 ? 24.905 20.344 16.502 1.00 14.86 86 SER A CA 1
ATOM 727 C C . SER A 1 86 ? 24.835 21.851 16.266 1.00 13.89 86 SER A C 1
ATOM 728 O O . SER A 1 86 ? 25.308 22.663 17.066 1.00 14.11 86 SER A O 1
ATOM 731 N N . PHE A 1 87 ? 24.219 22.217 15.144 1.00 15.75 87 PHE A N 1
ATOM 732 C CA . PHE A 1 87 ? 23.978 23.633 14.870 1.00 18.02 87 PHE A CA 1
ATOM 733 C C . PHE A 1 87 ? 23.052 24.262 15.904 1.00 15.79 87 PHE A C 1
ATOM 734 O O . PHE A 1 87 ? 23.169 25.463 16.187 1.00 16.66 87 PHE A O 1
ATOM 742 N N . ASN A 1 88 ? 22.147 23.476 16.495 1.00 15.27 88 ASN A N 1
ATOM 743 C CA . ASN A 1 88 ? 21.288 24.002 17.554 1.00 13.70 88 ASN A CA 1
ATOM 744 C C . ASN A 1 88 ? 22.066 24.371 18.806 1.00 14.84 88 ASN A C 1
ATOM 745 O O . ASN A 1 88 ? 21.519 25.052 19.682 1.00 18.38 88 ASN A O 1
ATOM 750 N N . ASN A 1 89 ? 23.331 23.969 18.900 1.00 12.82 89 ASN A N 1
ATOM 751 C CA . ASN A 1 89 ? 24.180 24.344 20.016 1.00 13.24 89 ASN A CA 1
ATOM 752 C C . ASN A 1 89 ? 25.212 25.405 19.637 1.00 13.95 89 ASN A C 1
ATOM 753 O O . ASN A 1 89 ? 26.177 25.597 20.371 1.00 16.68 89 ASN A O 1
ATOM 758 N N . LYS A 1 90 ? 25.036 26.108 18.519 1.00 14.11 90 LYS A N 1
ATOM 759 C CA . LYS A 1 90 ? 26.020 27.091 18.065 1.00 14.30 90 LYS A CA 1
ATOM 760 C C . LYS A 1 90 ? 25.458 28.507 18.113 1.00 14.28 90 LYS A C 1
ATOM 761 O O . LYS A 1 90 ? 24.332 28.758 17.657 1.00 15.44 90 LYS A O 1
ATOM 767 N N . VAL A 1 91 ? 26.257 29.429 18.649 1.00 12.03 91 VAL A N 1
ATOM 768 C CA . VAL A 1 91 ? 25.855 30.819 18.814 1.00 13.31 91 VAL A CA 1
ATOM 769 C C . VAL A 1 91 ? 26.995 31.727 18.367 1.00 13.53 91 VAL A C 1
ATOM 770 O O . VAL A 1 91 ? 28.156 31.327 18.327 1.00 14.09 91 VAL A O 1
ATOM 774 N N . LEU A 1 92 ? 26.650 32.971 18.037 1.00 13.67 92 LEU A N 1
ATOM 775 C CA . LEU A 1 92 ? 27.627 33.968 17.607 1.00 12.76 92 LEU A CA 1
ATOM 776 C C . LEU A 1 92 ? 27.859 34.950 18.747 1.00 12.49 92 LEU A C 1
ATOM 777 O O . LEU A 1 92 ? 26.915 35.590 19.225 1.00 14.23 92 LEU A O 1
A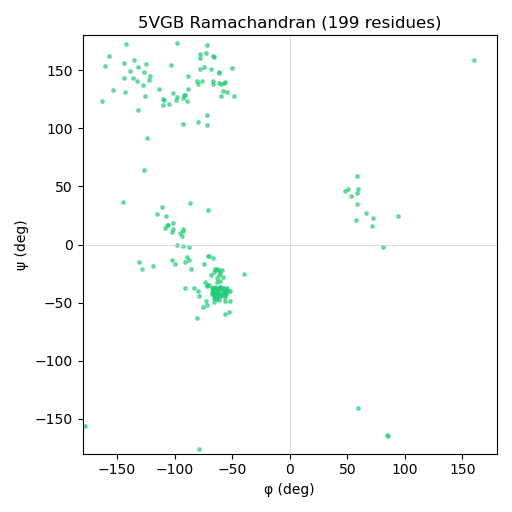TOM 782 N N . VAL A 1 93 ? 29.104 35.059 19.200 1.00 14.50 93 VAL A N 1
ATOM 783 C CA . VAL A 1 93 ? 29.379 35.804 20.424 1.00 15.79 93 VAL A CA 1
ATOM 784 C C . VAL A 1 93 ? 30.637 36.646 20.267 1.00 14.34 93 VAL A C 1
ATOM 785 O O . VAL A 1 93 ? 31.556 36.287 19.523 1.00 15.18 93 VAL A O 1
ATOM 789 N N . LEU A 1 94 ? 30.674 37.792 20.959 1.00 16.84 94 LEU A N 1
ATOM 790 C CA . LEU A 1 94 ? 31.928 38.541 21.008 1.00 19.27 94 LEU A CA 1
ATOM 791 C C . LEU A 1 94 ? 33.010 37.691 21.665 1.00 19.66 94 LEU A C 1
ATOM 792 O O . LEU A 1 94 ? 32.774 37.034 22.682 1.00 20.14 94 LEU A O 1
ATOM 797 N N . GLY A 1 95 ? 34.220 37.746 21.112 1.00 20.40 95 GLY A N 1
ATOM 798 C CA . GLY A 1 95 ? 35.290 36.911 21.640 1.00 22.05 95 GLY A CA 1
ATOM 799 C C . GLY A 1 95 ? 35.536 37.121 23.122 1.00 22.30 95 GLY A C 1
ATOM 800 O O . GLY A 1 95 ? 35.713 36.161 23.878 1.00 22.39 95 GLY A O 1
ATOM 801 N N . SER A 1 96 ? 35.523 38.376 23.563 1.00 23.34 96 SER A N 1
ATOM 802 C CA . SER A 1 96 ? 35.811 38.667 24.963 1.00 24.67 96 SER A CA 1
ATOM 803 C C . SER A 1 96 ? 34.748 38.086 25.890 1.00 24.73 96 SER A C 1
ATOM 804 O O . SER A 1 96 ? 35.079 37.559 26.958 1.00 26.00 96 SER A O 1
ATOM 807 N N A GLU A 1 97 ? 33.482 38.150 25.490 0.61 23.71 97 GLU A N 1
ATOM 808 N N B GLU A 1 97 ? 33.461 38.200 25.525 0.39 24.62 97 GLU A N 1
ATOM 809 C CA A GLU A 1 97 ? 32.424 37.638 26.347 0.61 22.85 97 GLU A CA 1
ATOM 810 C CA B GLU A 1 97 ? 32.416 37.620 26.369 0.39 24.31 97 GLU A CA 1
ATOM 811 C C A GLU A 1 97 ? 32.463 36.120 26.409 0.61 22.02 97 GLU A C 1
ATOM 812 C C B GLU A 1 97 ? 32.564 36.113 26.440 0.39 23.26 97 GLU A C 1
ATOM 813 O O A GLU A 1 97 ? 32.174 35.523 27.454 0.61 21.68 97 GLU A O 1
ATOM 814 O O B GLU A 1 97 ? 32.429 35.513 27.514 0.39 23.86 97 GLU A O 1
ATOM 825 N N . ASN A 1 98 ? 32.813 35.484 25.292 1.00 21.85 98 ASN A N 1
ATOM 826 C CA . ASN A 1 98 ? 32.942 34.038 25.254 1.00 20.80 98 ASN A CA 1
ATOM 827 C C . ASN A 1 98 ? 34.094 33.576 26.135 1.00 20.70 98 ASN A C 1
ATOM 828 O O . ASN A 1 98 ? 34.013 32.524 26.776 1.00 21.51 98 ASN A O 1
ATOM 833 N N . GLN A 1 99 ? 35.177 34.349 26.181 1.00 20.56 99 GLN A N 1
ATOM 834 C CA . GLN A 1 99 ? 36.279 33.979 27.060 1.00 21.25 99 GLN A CA 1
ATOM 835 C C . GLN A 1 99 ? 35.861 34.073 28.522 1.00 20.97 99 GLN A C 1
ATOM 836 O O . GLN A 1 99 ? 36.241 33.227 29.333 1.00 23.21 99 GLN A O 1
ATOM 842 N N . ASN A 1 100 ? 35.045 35.075 28.869 1.00 20.55 100 ASN A N 1
ATOM 843 C CA . ASN A 1 100 ? 34.575 35.190 30.247 1.00 23.12 100 ASN A CA 1
ATOM 844 C C . ASN A 1 100 ? 33.694 34.005 30.632 1.00 23.62 100 ASN A C 1
ATOM 845 O O . ASN A 1 100 ? 33.780 33.496 31.757 1.00 24.21 100 ASN A O 1
ATOM 850 N N . LYS A 1 101 ? 32.836 33.556 29.712 1.00 20.91 101 LYS A N 1
ATOM 851 C CA . LYS A 1 101 ? 31.968 32.421 30.001 1.00 19.82 101 LYS A CA 1
ATOM 852 C C . LYS A 1 101 ? 32.772 31.136 30.158 1.00 21.97 101 LYS A C 1
ATOM 853 O O . LYS A 1 101 ? 32.510 30.336 31.065 1.00 23.19 101 LYS A O 1
ATOM 859 N N . GLY A 1 102 ? 33.748 30.918 29.285 1.00 19.46 102 GLY A N 1
ATOM 860 C CA . GLY A 1 102 ? 34.568 29.726 29.400 1.00 19.64 102 GLY A CA 1
ATOM 861 C C . GLY A 1 102 ? 33.733 28.461 29.319 1.00 20.19 102 GLY A C 1
ATOM 862 O O . GLY A 1 102 ? 32.771 28.364 28.549 1.00 21.73 102 GLY A O 1
ATOM 863 N N . ASN A 1 103 ? 34.089 27.476 30.142 1.00 20.57 103 ASN A N 1
ATOM 864 C CA . ASN A 1 103 ? 33.466 26.158 30.065 1.00 20.94 103 ASN A CA 1
ATOM 865 C C . ASN A 1 103 ? 32.190 26.048 30.892 1.00 23.34 103 ASN A C 1
ATOM 866 O O . ASN A 1 103 ? 31.927 24.989 31.473 1.00 23.62 103 ASN A O 1
ATOM 871 N N . GLN A 1 104 ? 31.397 27.107 30.967 1.00 22.56 104 GLN A N 1
ATOM 872 C CA . GLN A 1 104 ? 30.123 27.090 31.670 1.00 22.66 104 GLN A CA 1
ATOM 873 C C . GLN A 1 104 ? 28.979 26.994 30.669 1.00 19.86 104 GLN A C 1
ATOM 874 O O . GLN A 1 104 ? 29.116 27.395 29.516 1.00 21.13 104 GLN A O 1
ATOM 880 N N . THR A 1 105 ? 27.844 26.458 31.115 1.00 18.45 105 THR A N 1
ATOM 881 C CA . THR A 1 105 ? 26.632 26.638 30.332 1.00 17.11 105 THR A CA 1
ATOM 882 C C . THR A 1 105 ? 26.105 28.043 30.567 1.00 17.12 105 THR A C 1
ATOM 883 O O . THR A 1 105 ? 26.496 28.708 31.528 1.00 17.88 105 THR A O 1
ATOM 887 N N . PRO A 1 106 ? 25.206 28.523 29.709 1.00 15.94 106 PRO A N 1
ATOM 888 C CA . PRO A 1 106 ? 24.570 29.816 30.003 1.00 16.51 106 PRO A CA 1
ATOM 889 C C . PRO A 1 106 ? 23.881 29.851 31.356 1.00 18.22 106 PRO A C 1
ATOM 890 O O . PRO A 1 106 ? 24.009 30.838 32.088 1.00 17.59 106 PRO A O 1
ATOM 894 N N . TYR A 1 107 ? 23.147 28.794 31.709 1.00 18.79 107 TYR A N 1
ATOM 895 C CA . TYR A 1 107 ? 22.475 28.757 33.003 1.00 20.79 107 TYR A CA 1
ATOM 896 C C . TYR A 1 107 ? 23.469 28.959 34.146 1.00 21.55 107 TYR A C 1
ATOM 897 O O . TYR A 1 107 ? 23.175 29.655 35.125 1.00 21.69 107 TYR A O 1
ATOM 906 N N . GLU A 1 108 ? 24.660 28.375 34.030 1.00 21.32 108 GLU A N 1
ATOM 907 C CA . GLU A 1 108 ? 25.676 28.573 35.059 1.00 19.81 108 GLU A CA 1
ATOM 908 C C . GLU A 1 108 ? 26.258 29.978 34.991 1.00 20.16 108 GLU A C 1
ATOM 909 O O . GLU A 1 108 ? 26.364 30.669 36.011 1.00 22.04 108 GLU A O 1
ATOM 915 N N . TYR A 1 109 ? 26.649 30.403 33.792 1.00 18.31 109 TYR A N 1
ATOM 916 C CA . TYR A 1 109 ? 27.303 31.696 33.607 1.00 17.67 109 TYR A CA 1
ATOM 917 C C . TYR A 1 109 ? 26.444 32.842 34.125 1.00 18.11 109 TYR A C 1
ATOM 918 O O . TYR A 1 109 ? 26.962 33.793 34.725 1.00 20.36 109 TYR A O 1
ATOM 927 N N . PHE A 1 110 ? 25.134 32.775 33.897 1.00 17.51 110 PHE A N 1
ATOM 928 C CA . PHE A 1 110 ? 24.226 33.857 34.248 1.00 18.13 110 PHE A CA 1
ATOM 929 C C . PHE A 1 110 ? 23.564 33.663 35.604 1.00 20.37 110 PHE A C 1
ATOM 930 O O . PHE A 1 110 ? 22.647 34.414 35.942 1.00 21.57 110 PHE A O 1
ATOM 938 N N . ASN A 1 111 ? 24.007 32.686 36.394 1.00 21.72 111 ASN A N 1
ATOM 939 C CA . ASN A 1 111 ? 23.449 32.463 37.727 1.00 24.07 111 ASN A CA 1
ATOM 940 C C . ASN A 1 111 ? 21.946 32.204 37.657 1.00 25.04 111 ASN A C 1
ATOM 941 O O . ASN A 1 111 ? 21.161 32.753 38.433 1.00 26.01 111 ASN A O 1
ATOM 946 N N . GLY A 1 112 ? 21.541 31.372 36.697 1.00 24.49 112 GLY A N 1
ATOM 947 C CA . GLY A 1 112 ? 20.140 31.027 36.560 1.00 26.29 112 GLY A CA 1
ATOM 948 C C . GLY A 1 112 ? 19.561 30.342 37.777 1.00 29.02 112 GLY A C 1
ATOM 949 O O . GLY A 1 112 ? 18.350 30.413 37.995 1.00 29.09 112 GLY A O 1
ATOM 950 N N . LYS A 1 113 ? 20.402 29.689 38.584 1.00 31.15 113 LYS A N 1
ATOM 951 C CA . LYS A 1 113 ? 19.894 28.996 39.763 1.00 35.50 113 LYS A CA 1
ATOM 952 C C . LYS A 1 113 ? 19.216 29.954 40.735 1.00 38.66 113 LYS A C 1
ATOM 953 O O . LYS A 1 113 ? 18.330 29.543 41.490 1.00 40.70 113 LYS A O 1
ATOM 959 N N . ASP A 1 114 ? 19.596 31.231 40.719 1.00 39.51 114 ASP A N 1
ATOM 960 C CA . ASP A 1 114 ? 18.996 32.237 41.585 1.00 41.56 114 ASP A CA 1
ATOM 961 C C . ASP A 1 114 ? 17.979 33.111 40.857 1.00 41.64 114 ASP A C 1
ATOM 962 O O . ASP A 1 114 ? 17.578 34.152 41.389 1.00 42.12 114 ASP A O 1
ATOM 967 N N . ASN A 1 115 ? 17.554 32.705 39.658 1.00 39.52 115 ASN A N 1
ATOM 968 C CA . ASN A 1 115 ? 16.650 33.496 38.814 1.00 37.44 115 ASN A CA 1
ATOM 969 C C . ASN A 1 115 ? 17.114 34.948 38.706 1.00 33.95 115 ASN A C 1
ATOM 970 O O . ASN A 1 115 ? 16.334 35.896 38.840 1.00 35.02 115 ASN A O 1
ATOM 975 N N . SER A 1 116 ? 18.411 35.113 38.465 1.00 31.70 116 SER A N 1
ATOM 976 C CA . SER A 1 116 ? 19.013 36.433 38.461 1.00 30.21 116 SER A CA 1
ATOM 977 C C . SER A 1 116 ? 18.459 37.268 37.313 1.00 32.01 116 SER A C 1
ATOM 978 O O . SER A 1 116 ? 17.884 36.757 36.352 1.00 31.23 116 SER A O 1
ATOM 981 N N . ARG A 1 117 ? 18.638 38.580 37.428 1.00 33.43 117 ARG A N 1
ATOM 982 C CA . ARG A 1 117 ? 18.215 39.480 36.362 1.00 36.00 117 ARG A CA 1
ATOM 983 C C . ARG A 1 117 ? 18.994 39.229 35.081 1.00 31.35 117 ARG A C 1
ATOM 984 O O . ARG A 1 117 ? 18.424 39.305 33.988 1.00 31.98 117 ARG A O 1
ATOM 992 N N . GLU A 1 118 ? 20.290 38.927 35.195 1.00 29.58 118 GLU A N 1
ATOM 993 C CA . GLU A 1 118 ? 21.078 38.617 34.006 1.00 30.03 118 GLU A CA 1
ATOM 994 C C . GLU A 1 118 ? 20.559 37.365 33.305 1.00 27.61 118 GLU A C 1
ATOM 995 O O . GLU A 1 118 ? 20.507 37.314 32.072 1.00 27.40 118 GLU A O 1
ATOM 1001 N N . TRP A 1 119 ? 20.160 36.351 34.074 1.00 24.57 119 TRP A N 1
ATOM 1002 C CA . TRP A 1 119 ? 19.563 35.162 33.464 1.00 23.83 119 TRP A CA 1
ATOM 1003 C C . TRP A 1 119 ? 18.238 35.494 32.788 1.00 23.70 119 TRP A C 1
ATOM 1004 O O . TRP A 1 119 ? 17.965 35.027 31.677 1.00 24.01 119 TRP A O 1
ATOM 1015 N N . GLN A 1 120 ? 17.398 36.292 33.446 1.00 25.94 120 GLN A N 1
ATOM 1016 C CA . GLN A 1 120 ? 16.132 36.681 32.836 1.00 27.55 120 GLN A CA 1
ATOM 1017 C C . GLN A 1 120 ? 16.358 37.480 31.558 1.00 27.04 120 GLN A C 1
ATOM 1018 O O . GLN A 1 120 ? 15.641 37.299 30.563 1.00 25.96 120 GLN A O 1
ATOM 1024 N N . GLU A 1 121 ? 17.345 38.376 31.577 1.00 27.32 121 GLU A N 1
ATOM 1025 C CA . GLU A 1 121 ? 17.686 39.154 30.392 1.00 28.05 121 GLU A CA 1
ATOM 1026 C C . GLU A 1 121 ? 18.184 38.256 29.267 1.00 23.67 121 GLU A C 1
ATOM 1027 O O . GLU A 1 121 ? 17.791 38.420 28.106 1.00 22.42 121 GLU A O 1
ATOM 1033 N N . PHE A 1 122 ? 19.066 37.309 29.588 1.00 21.91 122 PHE A N 1
ATOM 1034 C CA . PHE A 1 122 ? 19.572 36.401 28.568 1.00 19.40 122 PHE A CA 1
ATOM 1035 C C . PHE A 1 122 ? 18.449 35.546 27.996 1.00 18.69 122 PHE A C 1
ATOM 1036 O O . PHE A 1 122 ? 18.337 35.383 26.775 1.00 20.22 122 PHE A O 1
ATOM 1044 N N . LYS A 1 123 ? 17.605 34.991 28.869 1.00 20.05 123 LYS A N 1
ATOM 1045 C CA . LYS A 1 123 ? 16.474 34.193 28.397 1.00 19.44 123 LYS A CA 1
ATOM 1046 C C . LYS A 1 123 ? 15.597 35.002 27.457 1.00 17.65 123 LYS A C 1
ATOM 1047 O O . LYS A 1 123 ? 15.134 34.485 26.433 1.00 19.10 123 LYS A O 1
ATOM 1053 N N . ALA A 1 124 ? 15.351 36.276 27.795 1.00 17.65 124 ALA A N 1
ATOM 1054 C CA . ALA A 1 124 ? 14.510 37.112 26.947 1.00 18.10 124 ALA A CA 1
ATOM 1055 C C . ALA A 1 124 ? 15.160 37.351 25.589 1.00 17.93 124 ALA A C 1
ATOM 1056 O O . ALA A 1 124 ? 14.469 37.367 24.564 1.00 17.98 124 ALA A O 1
ATOM 1058 N N . ARG A 1 125 ? 16.488 37.528 25.556 1.00 18.83 125 ARG A N 1
ATOM 1059 C CA . ARG A 1 125 ? 17.165 37.684 24.271 1.00 19.47 125 ARG A CA 1
ATOM 1060 C C . ARG A 1 125 ? 17.070 36.413 23.438 1.00 18.82 125 ARG A C 1
ATOM 1061 O O . ARG A 1 125 ? 16.847 36.478 22.224 1.00 18.77 125 ARG A O 1
ATOM 1069 N N . VAL A 1 126 ? 17.243 35.249 24.070 1.00 16.41 126 VAL A N 1
ATOM 1070 C CA . VAL A 1 126 ? 17.118 33.989 23.340 1.00 15.87 126 VAL A CA 1
ATOM 1071 C C . VAL A 1 126 ? 15.701 33.825 22.806 1.00 16.21 126 VAL A C 1
ATOM 1072 O O . VAL A 1 126 ? 15.497 33.437 21.650 1.00 16.68 126 VAL A O 1
ATOM 1076 N N . GLU A 1 127 ? 14.706 34.116 23.647 1.00 17.69 127 GLU A N 1
ATOM 1077 C CA A GLU A 1 127 ? 13.321 33.897 23.241 0.42 20.30 127 GLU A CA 1
ATOM 1078 C CA B GLU A 1 127 ? 13.315 33.905 23.248 0.58 20.30 127 GLU A CA 1
ATOM 1079 C C . GLU A 1 127 ? 12.883 34.877 22.163 1.00 19.61 127 GLU A C 1
ATOM 1080 O O . GLU A 1 127 ? 11.973 34.569 21.382 1.00 23.02 127 GLU A O 1
ATOM 1091 N N . THR A 1 128 ? 13.511 36.046 22.089 1.00 20.05 128 THR A N 1
ATOM 1092 C CA . THR A 1 128 ? 13.149 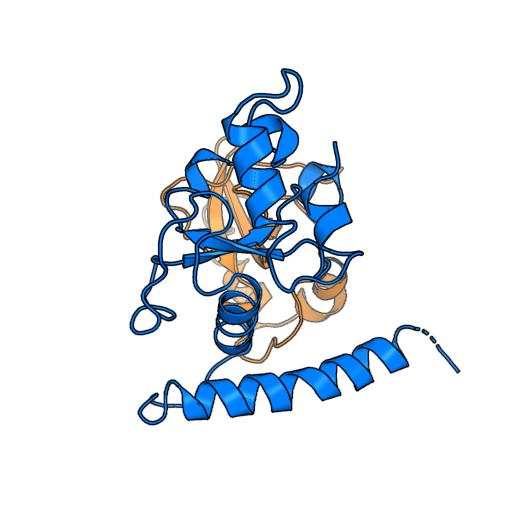37.006 21.053 1.00 20.98 128 THR A CA 1
ATOM 1093 C C . THR A 1 128 ? 14.003 36.871 19.798 1.00 18.38 128 THR A C 1
ATOM 1094 O O . THR A 1 128 ? 13.769 37.598 18.825 1.00 20.66 128 THR A O 1
ATOM 1098 N N . SER A 1 129 ? 14.967 35.951 19.792 1.00 17.14 129 SER A N 1
ATOM 1099 C CA . SER A 1 129 ? 15.747 35.669 18.599 1.00 16.73 129 SER A CA 1
ATOM 1100 C C . SER A 1 129 ? 14.885 34.928 17.582 1.00 18.32 129 SER A C 1
ATOM 1101 O O . SER A 1 129 ? 13.761 34.503 17.868 1.00 19.47 129 SER A O 1
ATOM 1104 N N . ARG A 1 130 ? 15.434 34.760 16.381 1.00 18.39 130 ARG A N 1
ATOM 1105 C CA . ARG A 1 130 ? 14.785 33.994 15.328 1.00 20.04 130 ARG A CA 1
ATOM 1106 C C . ARG A 1 130 ? 15.208 32.532 15.318 1.00 20.84 130 ARG A C 1
ATOM 1107 O O . ARG A 1 130 ? 14.932 31.827 14.344 1.00 23.81 130 ARG A O 1
ATOM 1115 N N . PHE A 1 131 ? 15.869 32.065 16.371 1.00 18.22 131 PHE A N 1
ATOM 1116 C CA . PHE A 1 131 ? 16.196 30.654 16.471 1.00 17.88 131 PHE A CA 1
ATOM 1117 C C . PHE A 1 131 ? 14.911 29.827 16.494 1.00 18.65 131 PHE A C 1
ATOM 1118 O O . PHE A 1 131 ? 13.887 30.277 17.012 1.00 20.07 131 PHE A O 1
ATOM 1126 N N . PRO A 1 132 ? 14.937 28.609 15.955 1.00 21.57 132 PRO A N 1
ATOM 1127 C CA . PRO A 1 132 ? 13.783 27.719 16.118 1.00 21.08 132 PRO A CA 1
ATOM 1128 C C . PRO A 1 132 ? 13.619 27.308 17.575 1.00 20.12 132 PRO A C 1
ATOM 1129 O O . PRO A 1 132 ? 14.535 27.415 18.391 1.00 17.98 132 PRO A O 1
ATOM 1133 N N . ARG A 1 133 ? 12.419 26.816 17.898 1.00 21.63 133 ARG A N 1
ATOM 1134 C CA . ARG A 1 133 ? 12.124 26.464 19.287 1.00 20.34 133 ARG A CA 1
ATOM 1135 C C . ARG A 1 133 ? 13.097 25.425 19.833 1.00 18.73 133 ARG A C 1
ATOM 1136 O O . ARG A 1 133 ? 13.477 25.478 21.007 1.00 19.01 133 ARG A O 1
ATOM 1144 N N A SER A 1 134 ? 13.509 24.463 18.998 0.48 18.68 134 SER A N 1
ATOM 1145 N N B SER A 1 134 ? 13.511 24.469 18.996 0.52 18.59 134 SER A N 1
ATOM 1146 C CA A SER A 1 134 ? 14.468 23.463 19.458 0.48 19.44 134 SER A CA 1
ATOM 1147 C CA B SER A 1 134 ? 14.462 23.461 19.450 0.52 19.37 134 SER A CA 1
ATOM 1148 C C A SER A 1 134 ? 15.781 24.105 19.876 0.48 18.22 134 SER A C 1
ATOM 1149 C C B SER A 1 134 ? 15.787 24.090 19.858 0.52 17.91 134 SER A C 1
ATOM 1150 O O A SER A 1 134 ? 16.431 23.638 20.820 0.48 18.57 134 SER A O 1
ATOM 1151 O O B SER A 1 134 ? 16.450 23.599 20.781 0.52 17.93 134 SER A O 1
ATOM 1156 N N . LYS A 1 135 ? 16.183 25.174 19.191 1.00 17.13 135 LYS A N 1
ATOM 1157 C CA . LYS A 1 135 ? 17.445 25.825 19.503 1.00 14.63 135 LYS A CA 1
ATOM 1158 C C . LYS A 1 135 ? 17.318 26.716 20.728 1.00 15.03 135 LYS A C 1
ATOM 1159 O O . LYS A 1 135 ? 18.220 26.737 21.569 1.00 15.59 135 LYS A O 1
ATOM 1165 N N . LYS A 1 136 ? 16.206 27.450 20.853 1.00 14.40 136 LYS A N 1
ATOM 1166 C CA . LYS A 1 136 ? 15.978 28.199 22.082 1.00 15.20 136 LYS A CA 1
ATOM 1167 C C . LYS A 1 136 ? 16.010 27.265 23.280 1.00 16.06 136 LYS A C 1
ATOM 1168 O O . LYS A 1 136 ? 16.637 27.567 24.304 1.00 17.20 136 LYS A O 1
ATOM 1174 N N . GLN A 1 137 ? 15.342 26.117 23.163 1.00 15.99 137 GLN A N 1
ATOM 1175 C CA . GLN A 1 137 ? 15.351 25.134 24.235 1.00 15.80 137 GLN A CA 1
ATOM 1176 C C . GLN A 1 137 ? 16.766 24.665 24.545 1.00 15.75 137 GLN A C 1
ATOM 1177 O O . GLN A 1 137 ? 17.150 24.554 25.715 1.00 16.94 137 GLN A O 1
ATOM 1183 N N . ARG A 1 138 ? 17.562 24.403 23.510 1.00 15.63 138 ARG A N 1
ATOM 1184 C CA . ARG A 1 138 ? 18.898 23.858 23.728 1.00 16.05 138 ARG A CA 1
ATOM 1185 C C . ARG A 1 138 ? 19.778 24.842 24.486 1.00 17.69 138 ARG A C 1
ATOM 1186 O O . ARG A 1 138 ? 20.474 24.469 25.438 1.00 17.86 138 ARG A O 1
ATOM 1194 N N . ILE A 1 139 ? 19.765 26.105 24.064 1.00 15.39 139 ILE A N 1
ATOM 1195 C CA . ILE A 1 139 ? 20.631 27.120 24.660 1.00 15.30 139 ILE A CA 1
ATOM 1196 C C . ILE A 1 139 ? 20.295 27.333 26.129 1.00 16.90 139 ILE A C 1
ATOM 1197 O O . ILE A 1 139 ? 21.176 27.643 26.945 1.00 17.25 139 ILE A O 1
ATOM 1202 N N . LEU A 1 140 ? 19.029 27.175 26.494 1.00 16.15 140 LEU A N 1
ATOM 1203 C CA . LEU A 1 140 ? 18.593 27.470 27.845 1.00 18.64 140 LEU A CA 1
ATOM 1204 C C . LEU A 1 140 ? 18.604 26.253 28.764 1.00 20.62 140 LEU A C 1
ATOM 1205 O O . LEU A 1 140 ? 18.148 26.360 29.904 1.00 23.42 140 LEU A O 1
ATOM 1210 N N . LEU A 1 141 ? 19.128 25.111 28.309 1.00 19.33 141 LEU A N 1
ATOM 1211 C CA . LEU A 1 141 ? 19.071 23.894 29.119 1.00 22.90 141 LEU A CA 1
ATOM 1212 C C . LEU A 1 141 ? 19.741 24.096 30.471 1.00 29.57 141 LEU A C 1
ATOM 1213 O O . LEU A 1 141 ? 20.863 24.606 30.555 1.00 29.84 141 LEU A O 1
ATOM 1218 N N . GLN A 1 142 ? 19.050 23.673 31.528 1.00 36.06 142 GLN A N 1
ATOM 1219 C CA . GLN A 1 142 ? 19.469 23.936 32.900 1.00 44.06 142 GLN A CA 1
ATOM 1220 C C . GLN A 1 142 ? 20.229 22.761 33.509 1.00 48.76 142 GLN A C 1
ATOM 1221 O O . GLN A 1 142 ? 20.331 22.654 34.732 1.00 50.18 142 GLN A O 1
ATOM 1228 N N . ALA B 2 2 ? 38.221 7.481 27.318 1.00 74.15 1 ALA B N 1
ATOM 1229 C CA . ALA B 2 2 ? 38.709 8.467 28.277 1.00 71.07 1 ALA B CA 1
ATOM 1230 C C . ALA B 2 2 ? 38.180 9.860 27.949 1.00 73.94 1 ALA B C 1
ATOM 1231 O O . ALA B 2 2 ? 37.406 10.434 28.716 1.00 64.30 1 ALA B O 1
ATOM 1233 N N . ASN B 2 3 ? 38.607 10.393 26.802 1.00 60.82 2 ASN B N 1
ATOM 1234 C CA . ASN B 2 3 ? 38.228 11.732 26.345 1.00 47.92 2 ASN B CA 1
ATOM 1235 C C . ASN B 2 3 ? 38.639 12.804 27.354 1.00 39.82 2 ASN B C 1
ATOM 1236 O O . ASN B 2 3 ? 37.815 13.563 27.874 1.00 39.60 2 ASN B O 1
ATOM 1241 N N . LYS B 2 4 ? 39.942 12.854 27.619 1.00 31.34 3 LYS B N 1
ATOM 1242 C CA . LYS B 2 4 ? 40.477 13.851 28.529 1.00 27.12 3 LYS B CA 1
ATOM 1243 C C . LYS B 2 4 ? 40.203 15.247 27.986 1.00 23.51 3 LYS B C 1
ATOM 1244 O O . LYS B 2 4 ? 40.171 15.473 26.775 1.00 22.88 3 LYS B O 1
ATOM 1250 N N . THR B 2 5 ? 39.996 16.186 28.899 1.00 21.45 4 THR B N 1
ATOM 1251 C CA . THR B 2 5 ? 39.661 17.558 28.551 1.00 20.56 4 THR B CA 1
ATOM 1252 C C . THR B 2 5 ? 40.709 18.480 29.155 1.00 18.90 4 THR B C 1
ATOM 1253 O O . THR B 2 5 ? 41.180 18.247 30.271 1.00 22.80 4 THR B O 1
ATOM 1257 N N . TYR B 2 6 ? 41.087 19.518 28.408 1.00 17.14 5 TYR B N 1
ATOM 1258 C CA . TYR B 2 6 ? 42.120 20.446 28.841 1.00 16.56 5 TYR B CA 1
ATOM 1259 C C . TYR B 2 6 ? 41.672 21.864 28.540 1.00 17.58 5 TYR B C 1
ATOM 1260 O O . TYR B 2 6 ? 41.042 22.115 27.509 1.00 19.09 5 TYR B O 1
ATOM 1269 N N . LYS B 2 7 ? 42.017 22.788 29.431 1.00 18.02 6 LYS B N 1
ATOM 1270 C CA . LYS B 2 7 ? 41.803 24.196 29.149 1.00 19.29 6 LYS B CA 1
ATOM 1271 C C . LYS B 2 7 ? 42.698 24.632 27.996 1.00 18.70 6 LYS B C 1
ATOM 1272 O O . LYS B 2 7 ? 43.852 24.207 27.889 1.00 19.38 6 LYS B O 1
ATOM 1278 N N . ILE B 2 8 ? 42.161 25.477 27.119 1.00 16.87 7 ILE B N 1
ATOM 1279 C CA . ILE B 2 8 ? 42.940 26.041 26.021 1.00 15.97 7 ILE B CA 1
ATOM 1280 C C . ILE B 2 8 ? 43.557 27.354 26.482 1.00 17.00 7 ILE B C 1
ATOM 1281 O O . ILE B 2 8 ? 42.857 28.229 27.006 1.00 19.27 7 ILE B O 1
ATOM 1286 N N . GLY B 2 9 ? 44.871 27.492 26.289 1.00 17.83 8 GLY B N 1
ATOM 1287 C CA . GLY B 2 9 ? 45.571 28.671 26.763 1.00 17.97 8 GLY B CA 1
ATOM 1288 C C . GLY B 2 9 ? 45.260 29.908 25.944 1.00 20.10 8 GLY B C 1
ATOM 1289 O O . GLY B 2 9 ? 44.742 29.845 24.834 1.00 19.81 8 GLY B O 1
ATOM 1290 N N . LYS B 2 10 ? 45.614 31.068 26.511 1.00 24.38 9 LYS B N 1
ATOM 1291 C CA . LYS B 2 10 ? 45.205 32.342 25.925 1.00 29.63 9 LYS B CA 1
ATOM 1292 C C . LYS B 2 10 ? 45.979 32.697 24.661 1.00 30.81 9 LYS B C 1
ATOM 1293 O O . LYS B 2 10 ? 45.542 33.577 23.910 1.00 32.50 9 LYS B O 1
ATOM 1299 N N . ASN B 2 11 ? 47.115 32.051 24.409 1.00 28.41 10 ASN B N 1
ATOM 1300 C CA . ASN B 2 11 ? 47.902 32.322 23.213 1.00 29.58 10 ASN B CA 1
ATOM 1301 C C . ASN B 2 11 ? 47.953 31.113 22.284 1.00 25.98 10 ASN B C 1
ATOM 1302 O O . ASN B 2 11 ? 48.895 30.955 21.504 1.00 27.66 10 ASN B O 1
ATOM 1307 N N . ALA B 2 12 ? 46.934 30.260 22.350 1.00 21.20 11 ALA B N 1
ATOM 1308 C CA . ALA B 2 12 ? 46.939 29.005 21.618 1.00 19.06 11 ALA B CA 1
ATOM 1309 C C . ALA B 2 12 ? 46.355 29.109 20.215 1.00 18.79 11 ALA B C 1
ATOM 1310 O O . ALA B 2 12 ? 46.471 28.146 19.446 1.00 18.73 11 ALA B O 1
ATOM 1312 N N . GLY B 2 13 ? 45.716 30.226 19.869 1.00 18.96 12 GLY B N 1
ATOM 1313 C CA . GLY B 2 13 ? 45.048 30.345 18.588 1.00 17.98 12 GLY B CA 1
ATOM 1314 C C . GLY B 2 13 ? 43.570 30.007 18.602 1.00 16.98 12 GLY B C 1
ATOM 1315 O O . GLY B 2 13 ? 43.025 29.643 17.554 1.00 18.99 12 GLY B O 1
ATOM 1316 N N . TYR B 2 14 ? 42.903 30.129 19.748 1.00 17.60 13 TYR B N 1
ATOM 1317 C CA . TYR B 2 14 ? 41.474 29.841 19.833 1.00 16.06 13 TYR B CA 1
ATOM 1318 C C . TYR B 2 14 ? 40.673 30.683 18.844 1.00 17.43 13 TYR B C 1
ATOM 1319 O O . TYR B 2 14 ? 40.936 31.878 18.648 1.00 20.71 13 TYR B O 1
ATOM 1328 N N . ASP B 2 15 ? 39.676 30.047 18.235 1.00 17.04 14 ASP B N 1
ATOM 1329 C CA . ASP B 2 15 ? 38.819 30.658 17.228 1.00 17.58 14 ASP B CA 1
ATOM 1330 C C . ASP B 2 15 ? 37.399 30.119 17.351 1.00 17.52 14 ASP B C 1
ATOM 1331 O O . ASP B 2 15 ? 36.711 29.894 16.350 1.00 21.66 14 ASP B O 1
ATOM 1336 N N . GLY B 2 16 ? 36.949 29.884 18.576 1.00 15.54 15 GLY B N 1
ATOM 1337 C CA . GLY B 2 16 ? 35.618 29.345 18.780 1.00 14.03 15 GLY B CA 1
ATOM 1338 C C . GLY B 2 16 ? 35.615 27.829 18.672 1.00 13.37 15 GLY B C 1
ATOM 1339 O O . GLY B 2 16 ? 36.658 27.171 18.733 1.00 14.86 15 GLY B O 1
ATOM 1340 N N . CYS B 2 17 ? 34.419 27.264 18.505 1.00 13.14 16 CYS B N 1
ATOM 1341 C CA . CYS B 2 17 ? 34.305 25.812 18.468 1.00 13.97 16 CYS B CA 1
ATOM 1342 C C . CYS B 2 17 ? 34.827 25.269 17.142 1.00 14.79 16 CYS B C 1
ATOM 1343 O O . CYS B 2 17 ? 34.814 25.951 16.114 1.00 18.73 16 CYS B O 1
ATOM 1346 N N . GLY B 2 18 ? 35.305 24.034 17.173 1.00 13.20 17 GLY B N 1
ATOM 1347 C CA . GLY B 2 18 ? 35.683 23.370 15.941 1.00 13.44 17 GLY B CA 1
ATOM 1348 C C . GLY B 2 18 ? 36.626 22.214 16.180 1.00 13.30 17 GLY B C 1
ATOM 1349 O O . GLY B 2 18 ? 37.312 22.124 17.200 1.00 13.70 17 GLY B O 1
ATOM 1350 N N . LEU B 2 19 ? 36.665 21.318 15.200 1.00 13.07 18 LEU B N 1
ATOM 1351 C CA . LEU B 2 19 ? 37.626 20.222 15.230 1.00 12.82 18 LEU B CA 1
ATOM 1352 C C . LEU B 2 19 ? 39.029 20.785 15.079 1.00 12.49 18 LEU B C 1
ATOM 1353 O O . LEU B 2 19 ? 39.276 21.687 14.263 1.00 13.66 18 LEU B O 1
ATOM 1358 N N . CYS B 2 20 ? 39.957 20.252 15.863 1.00 12.93 19 CYS B N 1
ATOM 1359 C CA . CYS B 2 20 ? 41.307 20.796 15.826 1.00 13.47 19 CYS B CA 1
ATOM 1360 C C . CYS B 2 20 ? 42.300 19.755 16.308 1.00 15.01 19 CYS B C 1
ATOM 1361 O O . CYS B 2 20 ? 41.936 18.758 16.936 1.00 15.56 19 CYS B O 1
ATOM 1364 N N . LEU B 2 21 ? 43.563 20.004 15.979 1.00 14.58 20 LEU B N 1
ATOM 1365 C CA . LEU B 2 21 ? 44.684 19.392 16.667 1.00 14.47 20 LEU B CA 1
ATOM 1366 C C . LEU B 2 21 ? 45.039 20.288 17.842 1.00 16.05 20 LEU B C 1
ATOM 1367 O O . LEU B 2 21 ? 44.939 21.512 17.746 1.00 15.77 20 LEU B O 1
ATOM 1372 N N . ALA B 2 22 ? 45.462 19.686 18.949 1.00 14.62 21 ALA B N 1
ATOM 1373 C CA . ALA B 2 22 ? 45.959 20.455 20.080 1.00 14.48 21 ALA B CA 1
ATOM 1374 C C . ALA B 2 22 ? 47.270 19.868 20.567 1.00 14.03 21 ALA B C 1
ATOM 1375 O O . ALA B 2 22 ? 47.437 18.643 20.613 1.00 15.11 21 ALA B O 1
ATOM 1377 N N . ALA B 2 23 ? 48.187 20.755 20.932 1.00 14.23 22 ALA B N 1
ATOM 1378 C CA . ALA B 2 23 ? 49.426 20.398 21.606 1.00 15.27 22 ALA B CA 1
ATOM 1379 C C . ALA B 2 23 ? 49.216 20.641 23.095 1.00 14.80 22 ALA B C 1
ATOM 1380 O O . ALA B 2 23 ? 48.828 21.746 23.496 1.00 15.13 22 ALA B O 1
ATOM 1382 N N . ILE B 2 24 ? 49.434 19.605 23.904 1.00 16.38 23 ILE B N 1
ATOM 1383 C CA . ILE B 2 24 ? 49.119 19.629 25.329 1.00 17.60 23 ILE B CA 1
ATOM 1384 C C . ILE B 2 24 ? 50.427 19.673 26.099 1.00 18.76 23 ILE B C 1
ATOM 1385 O O . ILE B 2 24 ? 51.278 18.788 25.943 1.00 20.29 23 ILE B O 1
ATOM 1390 N N . SER B 2 25 ? 50.572 20.677 26.956 1.00 21.74 24 SER B N 1
ATOM 1391 C CA . SER B 2 25 ? 51.758 20.814 27.786 1.00 26.54 24 SER B CA 1
ATOM 1392 C C . SER B 2 25 ? 51.337 21.354 29.142 1.00 27.91 24 SER B C 1
ATOM 1393 O O . SER B 2 25 ? 50.576 22.324 29.214 1.00 26.87 24 SER B O 1
ATOM 1396 N N . GLU B 2 26 ? 51.817 20.716 30.209 1.00 29.48 25 GLU B N 1
ATOM 1397 C CA . GLU B 2 26 ? 51.478 21.110 31.577 1.00 35.97 25 GLU B CA 1
ATOM 1398 C C . GLU B 2 26 ? 49.968 21.253 31.760 1.00 27.19 25 GLU B C 1
ATOM 1399 O O . GLU B 2 26 ? 49.470 22.249 32.295 1.00 33.05 25 GLU B O 1
ATOM 1405 N N . ASN B 2 27 ? 49.237 20.245 31.284 1.00 27.36 26 ASN B N 1
ATOM 1406 C CA . ASN B 2 27 ? 47.797 20.131 31.504 1.00 28.26 26 ASN B CA 1
ATOM 1407 C C . ASN B 2 27 ? 47.006 21.239 30.817 1.00 26.57 26 ASN B C 1
ATOM 1408 O O . ASN B 2 27 ? 45.906 21.594 31.253 1.00 27.64 26 ASN B O 1
ATOM 1413 N N . GLU B 2 28 ? 47.541 21.788 29.734 1.00 23.39 27 GLU B N 1
ATOM 1414 C CA . GLU B 2 28 ? 46.868 22.861 29.023 1.00 23.75 27 GLU B CA 1
ATOM 1415 C C . GLU B 2 28 ? 47.124 22.701 27.534 1.00 18.99 27 GLU B C 1
ATOM 1416 O O . GLU B 2 28 ? 48.214 22.300 27.127 1.00 19.82 27 GLU B O 1
ATOM 1422 N N . ALA B 2 29 ? 46.127 23.018 26.719 1.00 17.94 28 ALA B N 1
ATOM 1423 C CA . ALA B 2 29 ? 46.322 23.032 25.274 1.00 17.66 28 ALA B CA 1
ATOM 1424 C C . ALA B 2 29 ? 47.007 24.348 24.934 1.00 18.42 28 ALA B C 1
ATOM 1425 O O . ALA B 2 29 ? 46.379 25.408 24.958 1.00 19.50 28 ALA B O 1
ATOM 1427 N N . ILE B 2 30 ? 48.311 24.286 24.634 1.00 19.28 29 ILE B N 1
ATOM 1428 C CA . ILE B 2 30 ? 49.092 25.497 24.383 1.00 20.38 29 ILE B CA 1
ATOM 1429 C C . ILE B 2 30 ? 49.040 25.954 22.932 1.00 18.92 29 ILE B C 1
ATOM 1430 O O . ILE B 2 30 ? 49.435 27.092 22.634 1.00 21.16 29 ILE B O 1
ATOM 1435 N N . LYS B 2 31 ? 48.556 25.115 22.022 1.00 17.71 30 LYS B N 1
ATOM 1436 C CA . LYS B 2 31 ? 48.412 25.487 20.623 1.00 18.22 30 LYS B CA 1
ATOM 1437 C C . LYS B 2 31 ? 47.289 24.651 20.042 1.00 15.75 30 LYS B C 1
ATOM 1438 O O . LYS B 2 31 ? 47.244 23.440 20.274 1.00 16.79 30 LYS B O 1
ATOM 1444 N N . VAL B 2 32 ? 46.379 25.291 19.307 1.00 15.49 31 VAL B N 1
ATOM 1445 C CA . VAL B 2 32 ? 45.353 24.576 18.559 1.00 15.62 31 VAL B CA 1
ATOM 1446 C C . VAL B 2 32 ? 45.482 24.941 17.088 1.00 16.90 31 VAL B C 1
ATOM 1447 O O . VAL B 2 32 ? 45.854 26.070 16.749 1.00 18.35 31 VAL B O 1
ATOM 1451 N N . LYS B 2 33 ? 45.208 23.971 16.216 1.00 16.81 32 LYS B N 1
ATOM 1452 C CA . LYS B 2 33 ? 45.157 24.200 14.777 1.00 16.65 32 LYS B CA 1
ATOM 1453 C C . LYS B 2 33 ? 43.873 23.569 14.270 1.00 15.22 32 LYS B C 1
ATOM 1454 O O . LYS B 2 33 ? 43.700 22.349 14.355 1.00 14.98 32 LYS B O 1
ATOM 1460 N N . TYR B 2 34 ? 42.969 24.396 13.765 1.00 15.85 33 TYR B N 1
ATOM 1461 C CA . TYR B 2 34 ? 41.655 23.918 13.374 1.00 15.22 33 TYR B CA 1
ATOM 1462 C C . TYR B 2 34 ? 41.716 23.173 12.050 1.00 15.28 33 TYR B C 1
ATOM 1463 O O . TYR B 2 34 ? 42.417 23.577 11.119 1.00 15.91 33 TYR B O 1
ATOM 1472 N N . LEU B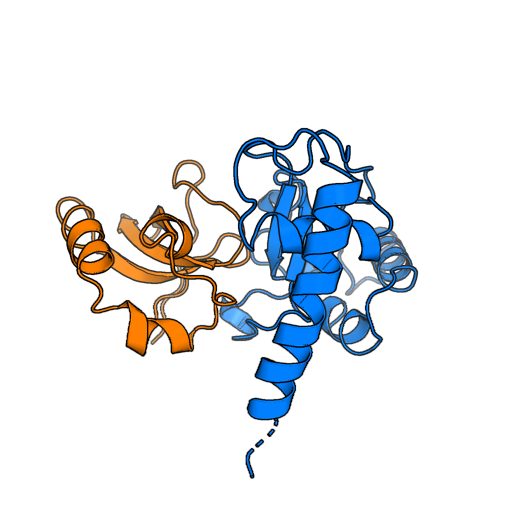 2 35 ? 40.951 22.084 11.974 1.00 15.58 34 LEU B N 1
ATOM 1473 C CA . LEU B 2 35 ? 40.849 21.320 10.737 1.00 14.53 34 LEU B CA 1
ATOM 1474 C C . LEU B 2 35 ? 40.445 22.205 9.565 1.00 16.26 34 LEU B C 1
ATOM 1475 O O . LEU B 2 35 ? 40.970 22.053 8.452 1.00 17.44 34 LEU B O 1
ATOM 1480 N N . ARG B 2 36 ? 39.516 23.142 9.790 1.00 15.80 35 ARG B N 1
ATOM 1481 C CA . ARG B 2 36 ? 39.065 23.996 8.695 1.00 17.23 35 ARG B CA 1
ATOM 1482 C C . ARG B 2 36 ? 40.182 24.877 8.155 1.00 20.12 35 ARG B C 1
ATOM 1483 O O . ARG B 2 36 ? 40.097 25.334 7.007 1.00 22.47 35 ARG B O 1
ATOM 1491 N N . ASP B 2 37 ? 41.227 25.112 8.952 1.00 18.58 36 ASP B N 1
ATOM 1492 C CA . ASP B 2 37 ? 42.382 25.889 8.516 1.00 19.74 36 ASP B CA 1
ATOM 1493 C C . ASP B 2 37 ? 43.456 25.005 7.899 1.00 20.98 36 ASP B C 1
ATOM 1494 O O . ASP B 2 37 ? 44.107 25.406 6.926 1.00 24.21 36 ASP B O 1
ATOM 1499 N N . ILE B 2 38 ? 43.651 23.807 8.455 1.00 20.76 37 ILE B N 1
ATOM 1500 C CA . ILE B 2 38 ? 44.642 22.879 7.917 1.00 20.13 37 ILE B CA 1
ATOM 1501 C C . ILE B 2 38 ? 44.222 22.397 6.541 1.00 22.49 37 ILE B C 1
ATOM 1502 O O . ILE B 2 38 ? 45.054 22.234 5.637 1.00 23.88 37 ILE B O 1
ATOM 1507 N N . CYS B 2 39 ? 42.924 22.157 6.364 1.00 21.64 38 CYS B N 1
ATOM 1508 C CA . CYS B 2 39 ? 42.350 21.564 5.159 1.00 21.25 38 CYS B CA 1
ATOM 1509 C C . CYS B 2 39 ? 41.293 22.530 4.650 1.00 22.04 38 CYS B C 1
ATOM 1510 O O . CYS B 2 39 ? 40.123 22.455 5.062 1.00 23.34 38 CYS B O 1
ATOM 1513 N N . PRO B 2 40 ? 41.657 23.450 3.758 1.00 24.96 39 PRO B N 1
ATOM 1514 C CA . PRO B 2 40 ? 40.678 24.432 3.265 1.00 25.55 39 PRO B CA 1
ATOM 1515 C C . PRO B 2 40 ? 39.469 23.803 2.603 1.00 26.35 39 PRO B C 1
ATOM 1516 O O . PRO B 2 40 ? 38.421 24.451 2.517 1.00 28.07 39 PRO B O 1
ATOM 1520 N N . ASP B 2 41 ? 39.577 22.567 2.129 1.00 26.42 40 ASP B N 1
ATOM 1521 C CA . ASP B 2 41 ? 38.447 21.905 1.503 1.00 28.62 40 ASP B CA 1
ATOM 1522 C C . ASP B 2 41 ? 37.568 21.167 2.499 1.00 29.35 40 ASP B C 1
ATOM 1523 O O . ASP B 2 41 ? 36.552 20.594 2.093 1.00 31.42 40 ASP B O 1
ATOM 1528 N N . TYR B 2 42 ? 37.927 21.157 3.783 1.00 27.55 41 TYR B N 1
ATOM 1529 C CA . TYR B 2 42 ? 36.997 20.667 4.793 1.00 28.38 41 TYR B CA 1
ATOM 1530 C C . TYR B 2 42 ? 35.892 21.701 4.942 1.00 33.07 41 TYR B C 1
ATOM 1531 O O . TYR B 2 42 ? 36.073 22.750 5.564 1.00 35.05 41 TYR B O 1
ATOM 1540 N N . ASP B 2 43 ? 34.740 21.423 4.355 1.00 36.48 42 ASP B N 1
ATOM 1541 C CA . ASP B 2 43 ? 33.581 22.284 4.534 1.00 38.86 42 ASP B CA 1
ATOM 1542 C C . ASP B 2 43 ? 32.493 21.607 5.356 1.00 37.56 42 ASP B C 1
ATOM 1543 O O . ASP B 2 43 ? 31.304 21.862 5.158 1.00 37.98 42 ASP B O 1
ATOM 1548 N N . GLY B 2 44 ? 32.897 20.749 6.289 1.00 35.08 43 GLY B N 1
ATOM 1549 C CA . GLY B 2 44 ? 31.965 20.126 7.200 1.00 32.14 43 GLY B CA 1
ATOM 1550 C C . GLY B 2 44 ? 31.557 21.043 8.339 1.00 28.04 43 GLY B C 1
ATOM 1551 O O . GLY B 2 44 ? 31.932 22.213 8.425 1.00 28.04 43 GLY B O 1
ATOM 1552 N N . ASP B 2 45 ? 30.773 20.472 9.247 1.00 25.49 44 ASP B N 1
ATOM 1553 C CA . ASP B 2 45 ? 30.140 21.220 10.324 1.00 23.65 44 ASP B CA 1
ATOM 1554 C C . ASP B 2 45 ? 30.773 20.940 11.679 1.00 18.92 44 ASP B C 1
ATOM 1555 O O . ASP B 2 45 ? 30.125 21.128 12.712 1.00 17.87 44 ASP B O 1
ATOM 1560 N N . ASP B 2 46 ? 32.034 20.510 11.696 1.00 16.31 45 ASP B N 1
ATOM 1561 C CA . ASP B 2 46 ? 32.769 20.286 12.943 1.00 15.58 45 ASP B CA 1
ATOM 1562 C C . ASP B 2 46 ? 32.071 19.252 13.823 1.00 16.88 45 ASP B C 1
ATOM 1563 O O . ASP B 2 46 ? 31.848 19.456 15.017 1.00 16.53 45 ASP B O 1
ATOM 1568 N N . LYS B 2 47 ? 31.702 18.132 13.209 1.00 17.25 46 LYS B N 1
ATOM 1569 C CA A LYS B 2 47 ? 31.115 17.020 13.939 0.73 16.99 46 LYS B CA 1
ATOM 1570 C CA B LYS B 2 47 ? 31.115 17.016 13.934 0.27 17.10 46 LYS B CA 1
ATOM 1571 C C . LYS B 2 47 ? 32.230 16.084 14.382 1.00 16.31 46 LYS B C 1
ATOM 1572 O O . LYS B 2 47 ? 33.168 15.820 13.628 1.00 16.67 46 LYS B O 1
ATOM 1583 N N . ALA B 2 48 ? 32.126 15.599 15.621 1.00 16.35 47 ALA B N 1
ATOM 1584 C CA . ALA B 2 48 ? 33.180 14.773 16.204 1.00 17.00 47 ALA B CA 1
ATOM 1585 C C . ALA B 2 48 ? 33.558 13.600 15.307 1.00 18.30 47 ALA B C 1
ATOM 1586 O O . ALA B 2 48 ? 34.743 13.243 15.195 1.00 20.01 47 ALA B O 1
ATOM 1588 N N . GLU B 2 49 ? 32.569 12.968 14.669 1.00 18.31 48 GLU B N 1
ATOM 1589 C CA . GLU B 2 49 ? 32.883 11.793 13.868 1.00 20.13 48 GLU B CA 1
ATOM 1590 C C . GLU B 2 49 ? 33.658 12.126 12.600 1.00 20.38 48 GLU B C 1
ATOM 1591 O O . GLU B 2 49 ? 34.165 11.202 11.957 1.00 22.22 48 GLU B O 1
ATOM 1597 N N . ASP B 2 50 ? 33.792 13.411 12.241 1.00 18.99 49 ASP B N 1
ATOM 1598 C CA . ASP B 2 50 ? 34.510 13.764 11.020 1.00 19.74 49 ASP B CA 1
ATOM 1599 C C . ASP B 2 50 ? 35.993 13.408 11.086 1.00 18.98 49 ASP B C 1
ATOM 1600 O O . ASP B 2 50 ? 36.636 13.293 10.040 1.00 18.75 49 ASP B O 1
ATOM 1605 N N . TRP B 2 51 ? 36.559 13.241 12.283 1.00 18.98 50 TRP B N 1
ATOM 1606 C CA . TRP B 2 51 ? 37.979 12.917 12.365 1.00 19.91 50 TRP B CA 1
ATOM 1607 C C . TRP B 2 51 ? 38.305 11.550 11.778 1.00 20.67 50 TRP B C 1
ATOM 1608 O O . TRP B 2 51 ? 39.449 11.325 11.364 1.00 23.19 50 TRP B O 1
ATOM 1619 N N . LEU B 2 52 ? 37.338 10.637 11.716 1.00 21.33 51 LEU B N 1
ATOM 1620 C CA . LEU B 2 52 ? 37.634 9.336 11.123 1.00 23.50 51 LEU B CA 1
ATOM 1621 C C . LEU B 2 52 ? 38.023 9.475 9.657 1.00 26.06 51 LEU B C 1
ATOM 1622 O O . LEU B 2 52 ? 38.922 8.776 9.174 1.00 30.48 51 LEU B O 1
ATOM 1627 N N . ARG B 2 53 ? 37.361 10.373 8.936 1.00 26.93 52 ARG B N 1
ATOM 1628 C CA . ARG B 2 53 ? 37.699 10.622 7.540 1.00 27.32 52 ARG B CA 1
ATOM 1629 C C . ARG B 2 53 ? 38.932 11.509 7.412 1.00 24.94 52 ARG B C 1
ATOM 1630 O O . ARG B 2 53 ? 39.825 11.225 6.606 1.00 27.52 52 ARG B O 1
ATOM 1638 N N . TRP B 2 54 ? 39.005 12.576 8.206 1.00 21.62 53 TRP B N 1
ATOM 1639 C CA . TRP B 2 54 ? 40.004 13.617 8.007 1.00 21.03 53 TRP B CA 1
ATOM 1640 C C . TRP B 2 54 ? 41.301 13.391 8.771 1.00 21.71 53 TRP B C 1
ATOM 1641 O O . TRP B 2 54 ? 42.309 14.037 8.449 1.00 23.32 53 TRP B O 1
ATOM 1652 N N . GLY B 2 55 ? 41.314 12.484 9.749 1.00 21.12 54 GLY B N 1
ATOM 1653 C CA . GLY B 2 55 ? 42.522 12.239 10.520 1.00 23.12 54 GLY B CA 1
ATOM 1654 C C . GLY B 2 55 ? 43.681 11.705 9.702 1.00 24.68 54 GLY B C 1
ATOM 1655 O O . GLY B 2 55 ? 44.838 11.839 10.119 1.00 26.91 54 GLY B O 1
ATOM 1656 N N . THR B 2 56 ? 43.402 11.114 8.544 1.00 25.57 55 THR B N 1
ATOM 1657 C CA . THR B 2 56 ? 44.433 10.542 7.691 1.00 27.77 55 THR B CA 1
ATOM 1658 C C . THR B 2 56 ? 44.862 11.465 6.561 1.00 25.40 55 THR B C 1
ATOM 1659 O O . THR B 2 56 ? 45.736 11.087 5.777 1.00 26.98 55 THR B O 1
ATOM 1663 N N . ASP B 2 57 ? 44.269 12.656 6.453 1.00 22.98 56 ASP B N 1
ATOM 1664 C CA . ASP B 2 57 ? 44.700 13.611 5.444 1.00 22.93 56 ASP B CA 1
ATOM 1665 C C . ASP B 2 57 ? 46.171 13.965 5.653 1.00 23.84 56 ASP B C 1
ATOM 1666 O O . ASP B 2 57 ? 46.625 14.160 6.785 1.00 22.44 56 ASP B O 1
ATOM 1671 N N . SER B 2 58 ? 46.919 14.044 4.547 1.00 24.47 57 SER B N 1
ATOM 1672 C CA . SER B 2 58 ? 48.355 14.291 4.643 1.00 23.97 57 SER B CA 1
ATOM 1673 C C . SER B 2 58 ? 48.662 15.626 5.312 1.00 22.01 57 SER B C 1
ATOM 1674 O O . SER B 2 58 ? 49.686 15.752 5.996 1.00 23.96 57 SER B O 1
ATOM 1677 N N . ARG B 2 59 ? 47.794 16.627 5.141 1.00 21.23 58 ARG B N 1
ATOM 1678 C CA . ARG B 2 59 ? 48.038 17.917 5.780 1.00 21.15 58 ARG B CA 1
ATOM 1679 C C . ARG B 2 59 ? 47.821 17.840 7.284 1.00 20.65 58 ARG B C 1
ATOM 1680 O O . ARG B 2 59 ? 48.528 18.504 8.052 1.00 19.99 58 ARG B O 1
ATOM 1688 N N . VAL B 2 60 ? 46.840 17.047 7.724 1.00 19.54 59 VAL B N 1
ATOM 1689 C CA . VAL B 2 60 ? 46.654 16.831 9.153 1.00 17.26 59 VAL B CA 1
ATOM 1690 C C . VAL B 2 60 ? 47.848 16.088 9.735 1.00 17.93 59 VAL B C 1
ATOM 1691 O O . VAL B 2 60 ? 48.364 16.444 10.802 1.00 19.58 59 VAL B O 1
ATOM 1695 N N . LYS B 2 61 ? 48.296 15.034 9.049 1.00 18.84 60 LYS B N 1
ATOM 1696 C CA . LYS B 2 61 ? 49.442 14.282 9.543 1.00 19.80 60 LYS B CA 1
ATOM 1697 C C . LYS B 2 61 ? 50.666 15.177 9.662 1.00 20.46 60 LYS B C 1
ATOM 1698 O O . LYS B 2 61 ? 51.398 15.109 10.654 1.00 22.25 60 LYS B O 1
ATOM 1704 N N . ALA B 2 62 ? 50.896 16.036 8.666 1.00 18.96 61 ALA B N 1
ATOM 1705 C CA . ALA B 2 62 ? 52.068 16.905 8.712 1.00 19.66 61 ALA B CA 1
ATOM 1706 C C . ALA B 2 62 ? 51.956 17.929 9.833 1.00 20.68 61 ALA B C 1
ATOM 1707 O O . ALA B 2 62 ? 52.942 18.206 10.530 1.00 21.73 61 ALA B O 1
ATOM 1709 N N . ALA B 2 63 ? 50.765 18.501 10.022 1.00 19.78 62 ALA B N 1
ATOM 1710 C CA . ALA B 2 63 ? 50.575 19.470 11.096 1.00 19.04 62 ALA B CA 1
ATOM 1711 C C . ALA B 2 63 ? 50.773 18.819 12.458 1.00 18.76 62 ALA B C 1
ATOM 1712 O O . ALA B 2 63 ? 51.400 19.401 13.347 1.00 19.70 62 ALA B O 1
ATOM 1714 N N . ALA B 2 64 ? 50.240 17.610 12.640 1.00 17.67 63 ALA B N 1
ATOM 1715 C CA . ALA B 2 64 ? 50.388 16.925 13.917 1.00 18.35 63 ALA B CA 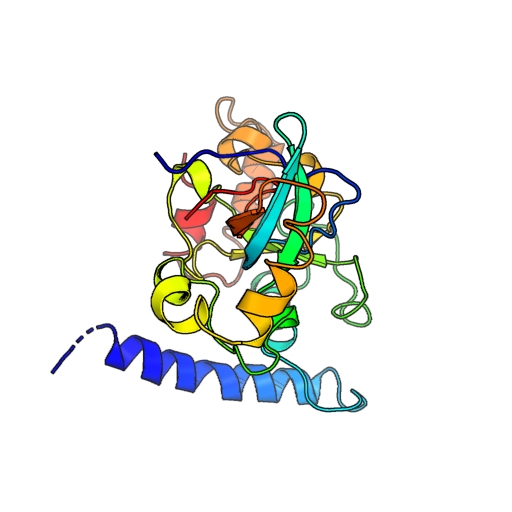1
ATOM 1716 C C . ALA B 2 64 ? 51.845 16.582 14.189 1.00 19.25 63 ALA B C 1
ATOM 1717 O O . ALA B 2 64 ? 52.315 16.697 15.327 1.00 19.01 63 ALA B O 1
ATOM 1719 N N . LEU B 2 65 ? 52.574 16.146 13.159 1.00 18.70 64 LEU B N 1
ATOM 1720 C CA A LEU B 2 65 ? 53.981 15.815 13.345 0.60 20.26 64 LEU B CA 1
ATOM 1721 C CA B LEU B 2 65 ? 53.981 15.815 13.353 0.40 20.49 64 LEU B CA 1
ATOM 1722 C C . LEU B 2 65 ? 54.771 17.032 13.812 1.00 20.60 64 LEU B C 1
ATOM 1723 O O . LEU B 2 65 ? 55.660 16.918 14.668 1.00 21.04 64 LEU B O 1
ATOM 1732 N N . GLU B 2 66 ? 54.460 18.204 13.258 1.00 21.00 65 GLU B N 1
ATOM 1733 C CA . GLU B 2 66 ? 55.162 19.416 13.660 1.00 22.03 65 GLU B CA 1
ATOM 1734 C C . GLU B 2 66 ? 54.882 19.752 15.120 1.00 19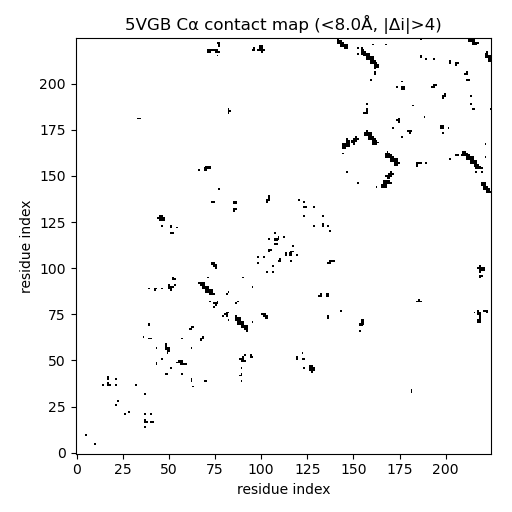.82 65 GLU B C 1
ATOM 1735 O O . GLU B 2 66 ? 55.790 20.138 15.869 1.00 20.48 65 GLU B O 1
ATOM 1741 N N . MET B 2 67 ? 53.633 19.593 15.550 1.00 17.12 66 MET B N 1
ATOM 1742 C CA . MET B 2 67 ? 53.297 19.881 16.937 1.00 16.99 66 MET B CA 1
ATOM 1743 C C . MET B 2 67 ? 53.930 18.869 17.879 1.00 16.15 66 MET B C 1
ATOM 1744 O O . MET B 2 67 ? 54.371 19.224 18.977 1.00 17.03 66 MET B O 1
ATOM 1749 N N A GLU B 2 68 ? 53.985 17.601 17.469 0.61 15.96 67 GLU B N 1
ATOM 1750 N N B GLU B 2 68 ? 53.996 17.602 17.458 0.39 17.14 67 GLU B N 1
ATOM 1751 C CA A GLU B 2 68 ? 54.577 16.569 18.307 0.61 15.85 67 GLU B CA 1
ATOM 1752 C CA B GLU B 2 68 ? 54.588 16.551 18.278 0.39 18.34 67 GLU B CA 1
ATOM 1753 C C A GLU B 2 68 ? 56.062 16.818 18.562 0.61 17.84 67 GLU B C 1
ATOM 1754 C C B GLU B 2 68 ? 56.074 16.773 18.521 0.39 19.24 67 GLU B C 1
ATOM 1755 O O A GLU B 2 68 ? 56.610 16.289 19.534 0.61 20.31 67 GLU B O 1
ATOM 1756 O O B GLU B 2 68 ? 56.642 16.157 19.428 0.39 20.50 67 GLU B O 1
ATOM 1767 N N . GLN B 2 69 ? 56.717 17.630 17.728 1.00 19.43 68 GLN B N 1
ATOM 1768 C CA A GLN B 2 69 ? 58.103 18.004 17.993 0.45 21.10 68 GLN B CA 1
ATOM 1769 C CA B GLN B 2 69 ? 58.106 17.985 18.002 0.55 21.02 68 GLN B CA 1
ATOM 1770 C C . GLN B 2 69 ? 58.270 18.604 19.383 1.00 20.21 68 GLN B C 1
ATOM 1771 O O . GLN B 2 69 ? 59.318 18.428 20.018 1.00 24.34 68 GLN B O 1
ATOM 1782 N N . TYR B 2 70 ? 57.254 19.324 19.872 1.00 17.80 69 TYR B N 1
ATOM 1783 C CA . TYR B 2 70 ? 57.372 20.005 21.150 1.00 19.72 69 TYR B CA 1
ATOM 1784 C C . TYR B 2 70 ? 56.380 19.558 22.216 1.00 18.43 69 TYR B C 1
ATOM 1785 O O . TYR B 2 70 ? 56.639 19.804 23.400 1.00 19.51 69 TYR B O 1
ATOM 1794 N N . ALA B 2 71 ? 55.280 18.895 21.855 1.00 17.70 70 ALA B N 1
ATOM 1795 C CA . ALA B 2 71 ? 54.307 18.544 22.879 1.00 16.87 70 ALA B CA 1
ATOM 1796 C C . ALA B 2 71 ? 53.409 17.414 22.406 1.00 17.48 70 ALA B C 1
ATOM 1797 O O . ALA B 2 71 ? 53.178 17.242 21.207 1.00 18.15 70 ALA B O 1
ATOM 1799 N N . TYR B 2 72 ? 52.891 16.669 23.376 1.00 16.22 71 TYR B N 1
ATOM 1800 C CA . TYR B 2 72 ? 51.852 15.680 23.118 1.00 16.71 71 TYR B CA 1
ATOM 1801 C C . TYR B 2 72 ? 50.744 16.299 22.277 1.00 15.46 71 TYR B C 1
ATOM 1802 O O . TYR B 2 72 ? 50.182 17.341 22.637 1.00 15.59 71 TYR B O 1
ATOM 1811 N N . THR B 2 73 ? 50.410 15.636 21.168 1.00 16.51 72 THR B N 1
ATOM 1812 C CA . THR B 2 73 ? 49.459 16.173 20.205 1.00 17.34 72 THR B CA 1
ATOM 1813 C C . THR B 2 73 ? 48.356 15.163 19.922 1.00 16.82 72 THR B C 1
ATOM 1814 O O . THR B 2 73 ? 48.618 13.961 19.767 1.00 18.72 72 THR B O 1
ATOM 1818 N N . SER B 2 74 ? 47.119 15.658 19.865 1.00 15.60 73 SER B N 1
ATOM 1819 C CA . SER B 2 74 ? 45.971 14.806 19.604 1.00 17.04 73 SER B CA 1
ATOM 1820 C C . SER B 2 74 ? 44.949 15.545 18.756 1.00 15.56 73 SER B C 1
ATOM 1821 O O . SER B 2 74 ? 44.871 16.774 18.783 1.00 16.09 73 SER B O 1
ATOM 1824 N N . VAL B 2 75 ? 44.116 14.769 18.034 1.00 17.66 74 VAL B N 1
ATOM 1825 C CA . VAL B 2 75 ? 42.914 15.329 17.419 1.00 16.89 74 VAL B CA 1
ATOM 1826 C C . VAL B 2 75 ? 41.847 15.479 18.491 1.00 17.09 74 VAL B C 1
ATOM 1827 O O . VAL B 2 75 ? 41.825 14.742 19.483 1.00 18.49 74 VAL B O 1
ATOM 1831 N N . GLY B 2 76 ? 40.962 16.448 18.309 1.00 14.36 75 GLY B N 1
ATOM 1832 C CA . GLY B 2 76 ? 39.865 16.592 19.233 1.00 14.63 75 GLY B CA 1
ATOM 1833 C C . GLY B 2 76 ? 38.947 17.716 18.822 1.00 13.01 75 GLY B C 1
ATOM 1834 O O . GLY B 2 76 ? 38.865 18.077 17.645 1.00 14.09 75 GLY B O 1
ATOM 1835 N N . MET B 2 77 ? 38.237 18.245 19.814 1.00 12.94 76 MET B N 1
ATOM 1836 C CA . MET B 2 77 ? 37.234 19.286 19.620 1.00 12.61 76 MET B CA 1
ATOM 1837 C C . MET B 2 77 ? 37.555 20.457 20.535 1.00 13.17 76 MET B C 1
ATOM 1838 O O . MET B 2 77 ? 37.749 20.268 21.740 1.00 15.97 76 MET B O 1
ATOM 1843 N N . ALA B 2 78 ? 37.624 21.663 19.964 1.00 12.82 77 ALA B N 1
ATOM 1844 C CA . ALA B 2 78 ? 37.638 22.888 20.752 1.00 12.35 77 ALA B CA 1
ATOM 1845 C C . ALA B 2 78 ? 36.199 23.316 20.989 1.00 12.97 77 ALA B C 1
ATOM 1846 O O . ALA B 2 78 ? 35.395 23.328 20.057 1.00 13.44 77 ALA B O 1
ATOM 1848 N N . SER B 2 79 ? 35.880 23.670 22.227 1.00 12.88 78 SER B N 1
ATOM 1849 C CA . SER B 2 79 ? 34.509 24.044 22.564 1.00 13.43 78 SER B CA 1
ATOM 1850 C C . SER B 2 79 ? 34.535 24.778 23.888 1.00 14.22 78 SER B C 1
ATOM 1851 O O . SER B 2 79 ? 35.019 24.226 24.883 1.00 14.73 78 SER B O 1
ATOM 1854 N N . CYS B 2 80 ? 34.002 26.005 23.913 1.00 13.27 79 CYS B N 1
ATOM 1855 C CA . CYS B 2 80 ? 33.877 26.750 25.163 1.00 13.20 79 CYS B CA 1
ATOM 1856 C C . CYS B 2 80 ? 35.213 26.827 25.894 1.00 14.34 79 CYS B C 1
ATOM 1857 O O . CYS B 2 80 ? 35.285 26.633 27.107 1.00 14.97 79 CYS B O 1
ATOM 1860 N N . TRP B 2 81 ? 36.289 27.055 25.137 1.00 14.74 80 TRP B N 1
ATOM 1861 C CA . TRP B 2 81 ? 37.624 27.283 25.689 1.00 15.81 80 TRP B CA 1
ATOM 1862 C C . TRP B 2 81 ? 38.255 26.030 26.278 1.00 16.13 80 TRP B C 1
ATOM 1863 O O . TRP B 2 81 ? 39.237 26.114 27.025 1.00 15.54 80 TRP B O 1
ATOM 1874 N N . GLU B 2 82 ? 37.714 24.864 25.941 1.00 14.66 81 GLU B N 1
ATOM 1875 C CA A GLU B 2 82 ? 38.268 23.585 26.345 0.67 13.63 81 GLU B CA 1
ATOM 1876 C CA B GLU B 2 82 ? 38.272 23.588 26.347 0.33 15.47 81 GLU B CA 1
ATOM 1877 C C . GLU B 2 82 ? 38.607 22.783 25.103 1.00 14.11 81 GLU B C 1
ATOM 1878 O O . GLU B 2 82 ? 37.970 22.933 24.056 1.00 15.60 81 GLU B O 1
ATOM 1889 N N . PHE B 2 83 ? 39.605 21.921 25.236 1.00 14.75 82 PHE B N 1
ATOM 1890 C CA . PHE B 2 83 ? 39.945 20.959 24.207 1.00 12.99 82 PHE B CA 1
ATOM 1891 C C . PHE B 2 83 ? 39.575 19.583 24.730 1.00 13.66 82 PHE B C 1
ATOM 1892 O O . PHE B 2 83 ? 40.007 19.199 25.824 1.00 15.16 82 PHE B O 1
ATOM 1900 N N . VAL B 2 84 ? 38.763 18.860 23.966 1.00 13.35 83 VAL B N 1
ATOM 1901 C CA . VAL B 2 84 ? 38.340 17.508 24.311 1.00 14.75 83 VAL B CA 1
ATOM 1902 C C . VAL B 2 84 ? 39.013 16.553 23.341 1.00 15.44 83 VAL B C 1
ATOM 1903 O O . VAL B 2 84 ? 38.801 16.649 22.125 1.00 15.18 83 VAL B O 1
ATOM 1907 N N . GLU B 2 85 ? 39.810 15.625 23.874 1.00 15.35 84 GLU B N 1
ATOM 1908 C CA A GLU B 2 85 ? 40.487 14.649 23.032 0.61 17.83 84 GLU B CA 1
ATOM 1909 C CA B GLU B 2 85 ? 40.490 14.648 23.037 0.39 17.34 84 GLU B CA 1
ATOM 1910 C C . GLU B 2 85 ? 39.477 13.697 22.410 1.00 19.54 84 GLU B C 1
ATOM 1911 O O . GLU B 2 85 ? 38.556 13.225 23.078 1.00 22.49 84 GLU B O 1
ATOM 1922 N N . LEU B 2 86 ? 39.655 13.426 21.123 1.00 19.09 85 LEU B N 1
ATOM 1923 C CA . LEU B 2 86 ? 38.803 12.493 20.399 1.00 20.72 85 LEU B CA 1
ATOM 1924 C C . LEU B 2 86 ? 39.651 11.401 19.774 1.00 27.48 85 LEU B C 1
ATOM 1925 O O . LEU B 2 86 ? 40.874 11.422 19.901 1.00 30.14 85 LEU B O 1
#

Radius of gyration: 17.54 Å; Cα contacts (8 Å, |Δi|>4): 381; chains: 2; bounding box: 46×40×45 Å

Organism: Neisseria meningitidis (NCBI:txid487)

Secondary structure (DSSP, 8-state):
---HHHHHHHHHHHHHHHHHHHHHH-TT--SPPPHHHHHHHHHHHHTTTB-TTT-PBP-GGGTTSTTTEEEEESS-HHHH---SGGGEEEEEHHHHHHHTT--HHHHTTGGGT-HHHHHHHHHHHHSS--HHHHHHHT--/---EEEEPTTS---SSEEEEEEEETTEEEEEEEHHHH-TT--S---GGGHHHHTT-HHHHHHHHHHHTTSEEEEEEEETTEEEE-

InterPro domains:
  IPR003615 HNH nuclease [PF13395] (566-620)
  IPR028629 CRISPR-associated endonuclease Cas9 [MF_01480] (9-1082)
  IPR028629 CRISPR-associated endonuclease Cas9 [TIGR01865] (11-1068)
  IPR033114 Cas9-type HNH domain [PS51749] (512-667)
  IPR036397 Ribonuclease H superfamily [G3DSA:3.30.420.10] (2-100)
  IPR036397 Ribonuclease H superfamily [G3DSA:3.30.420.10] (425-539)
  IPR036397 Ribonuclease H superfamily [G3DSA:3.30.420.10] (613-762)
  IPR041383 RuvC endonuclease subdomain 3 [PF18541] (659-784)

Foldseek 3Di:
DDVVVVCVVVVVVVQVVLLVVCCVLCVVDDDGDDPQLSVLVVQCQQLVQAFLLPRHHHDPVCSVPPQAKDKDFLAACVVPVDPDPLRIHIHGNVVCVQCPNHHLCVSQVVVVVDPSLVVSLVSLVPGNDPPSSSCVSNPD/DFDKAFEDPQAPDDAKAKWKFFADPRYGDHTGHPCRLPVPPPDDRDFVCCVVVVPPPSNVVVQVVSVVPGDMAIAMDHPRMTTGD

Solvent-accessible surface area: 12076 Å² total; per-residue (Å²): 140,75,139,104,72,73,109,109,69,101,44,146,145,48,93,78,129,10,24,42,87,2,146,113,102,30,100,136,73,137,61,157,36,88,43,52,23,17,41,12,1,83,0,38,49,10,7,95,6,73,0,5,4,35,19,126,116,6,78,44,67,101,0,54,73,168,60,25,2,15,14,0,0,0,8,0,0,32,134,58,120,24,14,17,76,40,0,10,0,0,0,22,12,88,41,0,72,103,1,12,75,57,15,0,41,77,37,12,47,7,154,87,91,0,177,83,8,83,104,0,68,52,45,0,90,95,9,169,6,72,210,60,0,46,120,55,0,27,82,165,147,66,108,49,29,120,0,8,152,147,1,42,27,19,0,6,0,0,0,2,0,0,17,40,174,106,62,0,68,70,5,65,4,0,34,96,27,0,73,92,9,87,32,67,13,39,12,111,32,14,159,185,25,25,89,32,86,89,3,115,62,17,26,117,94,0,100,131,110,12,124,23,17,38,0,0,0,0,0,24,19,0,2,25,69